Protein AF-A0A1Q9NCR1-F1 (afdb_monomer_lite)

pLDDT: mean 72.02, std 14.17, range [30.92, 94.44]

Structure (mmCIF, N/CA/C/O backbone):
data_AF-A0A1Q9NCR1-F1
#
_entry.id   AF-A0A1Q9NCR1-F1
#
loop_
_atom_site.group_PDB
_atom_site.id
_atom_site.type_symbol
_atom_site.label_atom_id
_atom_site.label_alt_id
_atom_site.label_comp_id
_atom_site.label_asym_id
_atom_site.label_entity_id
_atom_site.label_seq_id
_atom_site.pdbx_PDB_ins_code
_atom_site.Cartn_x
_atom_site.Cartn_y
_atom_site.Cartn_z
_atom_site.occupancy
_atom_site.B_iso_or_equiv
_atom_site.auth_seq_id
_atom_site.auth_comp_id
_atom_site.auth_asym_id
_atom_site.auth_atom_id
_atom_site.pdbx_PDB_model_num
ATOM 1 N N . MET A 1 1 ? -16.462 10.526 -1.716 1.00 43.97 1 MET A N 1
ATOM 2 C CA . MET A 1 1 ? -16.385 9.144 -2.262 1.00 43.97 1 MET A CA 1
ATOM 3 C C . MET A 1 1 ? -16.289 8.972 -3.786 1.00 43.97 1 MET A C 1
ATOM 5 O O . MET A 1 1 ? -15.711 7.973 -4.194 1.00 43.97 1 MET A O 1
ATOM 9 N N . LYS A 1 2 ? -16.794 9.870 -4.658 1.00 36.84 2 LYS A N 1
ATOM 10 C CA . LYS A 1 2 ? -16.733 9.655 -6.130 1.00 36.84 2 LYS A CA 1
ATOM 11 C C . LYS A 1 2 ? -15.308 9.456 -6.692 1.00 36.84 2 LYS A C 1
ATOM 13 O O . LYS A 1 2 ? -15.157 8.707 -7.651 1.00 36.84 2 LYS A O 1
ATOM 18 N N . SER A 1 3 ? -14.279 10.063 -6.087 1.00 48.16 3 SER A N 1
ATOM 19 C CA . SER A 1 3 ? -12.888 9.940 -6.560 1.00 48.16 3 SER A CA 1
ATOM 20 C C . SER A 1 3 ? -12.218 8.603 -6.214 1.00 48.16 3 SER A C 1
ATOM 22 O O . SER A 1 3 ? -11.337 8.151 -6.941 1.00 48.16 3 SER A O 1
ATOM 24 N N . LEU A 1 4 ? -12.632 7.939 -5.127 1.00 45.47 4 LEU A N 1
ATOM 25 C CA . LEU A 1 4 ? -12.054 6.653 -4.734 1.00 45.47 4 LEU A CA 1
ATOM 26 C C . LEU A 1 4 ? -12.545 5.540 -5.653 1.00 45.47 4 LEU A C 1
ATOM 28 O O . LEU A 1 4 ? -11.742 4.813 -6.227 1.00 45.47 4 LEU A O 1
ATOM 32 N N . PHE A 1 5 ? -13.858 5.508 -5.903 1.00 47.28 5 PHE A N 1
ATOM 33 C CA . PHE A 1 5 ? -14.440 4.632 -6.914 1.00 47.28 5 PHE A CA 1
ATOM 34 C C . PHE A 1 5 ? -13.874 4.921 -8.301 1.00 47.28 5 PHE A C 1
ATOM 36 O O . PHE A 1 5 ? -13.637 3.977 -9.046 1.00 47.28 5 PHE A O 1
ATOM 43 N N . SER A 1 6 ? -13.592 6.182 -8.657 1.00 54.91 6 SER A N 1
ATOM 44 C CA . SER A 1 6 ? -12.959 6.471 -9.947 1.00 54.91 6 SER A CA 1
ATOM 45 C C . SER A 1 6 ? -11.518 5.957 -10.009 1.00 54.91 6 SER A C 1
ATOM 47 O O . SER A 1 6 ? -11.157 5.327 -10.998 1.00 54.91 6 SER A O 1
ATOM 49 N N . ASN A 1 7 ? -10.708 6.133 -8.964 1.00 60.59 7 ASN A N 1
ATOM 50 C CA . ASN A 1 7 ? -9.315 5.671 -8.955 1.00 60.59 7 ASN A CA 1
ATOM 51 C C . ASN A 1 7 ? -9.216 4.141 -8.880 1.00 60.59 7 ASN A C 1
ATOM 53 O O . ASN A 1 7 ? -8.483 3.534 -9.663 1.00 60.59 7 ASN A O 1
ATOM 57 N N . ASN A 1 8 ? -10.026 3.505 -8.030 1.00 61.19 8 ASN A N 1
ATOM 58 C CA . ASN A 1 8 ? -10.172 2.054 -8.016 1.00 61.19 8 ASN A CA 1
ATOM 59 C C . ASN A 1 8 ? -10.723 1.547 -9.345 1.00 61.19 8 ASN A C 1
ATOM 61 O O . ASN A 1 8 ? -10.219 0.553 -9.854 1.00 61.19 8 ASN A O 1
ATOM 65 N N . SER A 1 9 ? -11.655 2.255 -9.992 1.00 63.34 9 SER A N 1
ATOM 66 C CA . SER A 1 9 ? -12.097 1.879 -11.339 1.00 63.34 9 SER A CA 1
ATOM 67 C C . SER A 1 9 ? -10.959 1.956 -12.355 1.00 63.34 9 SER A C 1
ATOM 69 O O . SER A 1 9 ? -10.887 1.096 -13.220 1.00 63.34 9 SER A O 1
ATOM 71 N N . VAL A 1 10 ? -10.031 2.914 -12.246 1.00 69.56 10 VAL A N 1
ATOM 72 C CA . VAL A 1 10 ? -8.861 2.996 -13.135 1.00 69.56 10 VAL A CA 1
ATOM 73 C C . VAL A 1 10 ? -7.921 1.815 -12.895 1.00 69.56 10 VAL A C 1
ATOM 75 O O . VAL A 1 10 ? -7.556 1.137 -13.852 1.00 69.56 10 VAL A O 1
ATOM 78 N N . ILE A 1 11 ? -7.588 1.500 -11.641 1.00 72.12 11 ILE A N 1
ATOM 79 C CA . ILE A 1 11 ? -6.728 0.352 -11.299 1.00 72.12 11 ILE A CA 1
ATOM 80 C C . ILE A 1 11 ? -7.380 -0.964 -11.739 1.00 72.12 11 ILE A C 1
ATOM 82 O O . ILE A 1 11 ? -6.744 -1.801 -12.382 1.00 72.12 11 ILE A O 1
ATOM 86 N N . LEU A 1 12 ? -8.672 -1.134 -11.462 1.00 70.44 12 LEU A N 1
ATOM 87 C CA . LEU A 1 12 ? -9.444 -2.298 -11.884 1.00 70.44 12 LEU A CA 1
ATOM 88 C C . LEU A 1 12 ? -9.562 -2.373 -13.410 1.00 70.44 12 LEU A C 1
ATOM 90 O O . LEU A 1 12 ? -9.503 -3.468 -13.961 1.00 70.44 12 LEU A O 1
ATOM 94 N N . ARG A 1 13 ? -9.655 -1.246 -14.127 1.00 73.69 13 ARG A N 1
ATOM 95 C CA . ARG A 1 13 ? -9.610 -1.204 -15.602 1.00 73.69 13 ARG A CA 1
ATOM 96 C C . ARG A 1 13 ? -8.249 -1.631 -16.146 1.00 73.69 13 ARG A C 1
ATOM 98 O O . ARG A 1 13 ? -8.210 -2.411 -17.091 1.00 73.69 13 ARG A O 1
ATOM 105 N N . ILE A 1 14 ? -7.153 -1.202 -15.519 1.00 77.19 14 ILE A N 1
ATOM 106 C CA . ILE A 1 14 ? -5.790 -1.625 -15.883 1.00 77.19 14 ILE A CA 1
ATOM 107 C C . ILE A 1 14 ? -5.642 -3.150 -15.736 1.00 77.19 14 ILE A C 1
ATOM 109 O O . ILE A 1 14 ? -5.095 -3.816 -16.613 1.00 77.19 14 ILE A O 1
ATOM 113 N N . ILE A 1 15 ? -6.176 -3.727 -14.655 1.00 69.19 15 ILE A N 1
ATOM 114 C CA . ILE A 1 15 ? -6.036 -5.162 -14.337 1.00 69.19 15 ILE A CA 1
ATOM 115 C C . ILE A 1 15 ? -7.023 -6.035 -15.112 1.00 69.19 15 ILE A C 1
ATOM 117 O O . ILE A 1 15 ? -6.696 -7.162 -15.483 1.00 69.19 15 ILE A O 1
ATOM 121 N N . SER A 1 16 ? -8.232 -5.530 -15.365 1.00 65.06 16 SER A N 1
ATOM 122 C CA . SER A 1 16 ? -9.297 -6.265 -16.061 1.00 65.06 16 SER A CA 1
ATOM 123 C C . SER A 1 16 ? -9.049 -6.438 -17.557 1.00 65.06 16 SER A C 1
ATOM 125 O O . SER A 1 16 ? -9.743 -7.237 -18.191 1.00 65.06 16 SER A O 1
ATOM 127 N N . ALA A 1 17 ? -8.036 -5.775 -18.125 1.00 64.62 17 ALA A N 1
ATOM 128 C CA . ALA A 1 17 ? -7.533 -6.120 -19.446 1.00 64.62 17 ALA A CA 1
ATOM 129 C C . ALA A 1 17 ? -7.238 -7.633 -19.492 1.00 64.62 17 ALA A C 1
ATOM 131 O O . ALA A 1 17 ? -6.454 -8.138 -18.686 1.00 64.62 17 ALA A O 1
ATOM 132 N N . LYS A 1 18 ? -7.873 -8.364 -20.431 1.00 59.38 18 LYS A N 1
ATOM 133 C CA . LYS A 1 18 ? -7.863 -9.848 -20.538 1.00 59.38 18 LYS A CA 1
ATOM 134 C C . LYS A 1 18 ? -6.486 -10.485 -20.305 1.00 59.38 18 LYS A C 1
ATOM 136 O O . LYS A 1 18 ? -6.399 -11.590 -19.785 1.00 59.38 18 LYS A O 1
ATOM 141 N N . LYS A 1 19 ? -5.424 -9.773 -20.679 1.00 71.00 19 LYS A N 1
ATOM 142 C CA . LYS A 1 19 ? -4.023 -10.181 -20.569 1.00 71.00 19 LYS A CA 1
ATOM 143 C C . LYS A 1 19 ? -3.496 -10.317 -19.128 1.00 71.00 19 LYS A C 1
ATOM 145 O O . LYS A 1 19 ? -2.558 -11.078 -18.922 1.00 71.00 19 LYS A O 1
ATOM 150 N N . TYR A 1 20 ? -4.051 -9.603 -18.144 1.00 72.44 20 TYR A N 1
ATOM 151 C CA . TYR A 1 20 ? -3.405 -9.427 -16.830 1.00 72.44 20 TYR A CA 1
ATOM 152 C C . TYR A 1 20 ? -4.202 -9.949 -15.629 1.00 72.44 20 TYR A C 1
ATOM 154 O O . TYR A 1 20 ? -3.631 -10.104 -14.549 1.00 72.44 20 TYR A O 1
ATOM 162 N N . LYS A 1 21 ? -5.480 -10.296 -15.825 1.00 65.25 21 LYS A N 1
ATOM 163 C CA . LYS A 1 21 ? -6.445 -10.623 -14.759 1.00 65.25 21 LYS A CA 1
ATOM 164 C C . LYS A 1 21 ? -5.969 -11.677 -13.742 1.00 65.25 21 LYS A C 1
ATOM 166 O O . LYS A 1 21 ? -6.332 -11.583 -12.577 1.00 65.25 21 LYS A O 1
ATOM 171 N N . ASN A 1 22 ? -5.143 -12.640 -14.160 1.00 71.25 22 ASN A N 1
ATOM 172 C CA . ASN A 1 22 ? -4.689 -13.753 -13.311 1.00 71.25 22 ASN A CA 1
ATOM 173 C C . ASN A 1 22 ? -3.204 -13.671 -12.906 1.00 71.25 22 ASN A C 1
ATOM 175 O O . ASN A 1 22 ? -2.682 -14.607 -12.304 1.00 71.25 22 ASN A O 1
ATOM 179 N N . VAL A 1 23 ? -2.490 -12.595 -13.258 1.00 79.94 23 VAL A N 1
ATOM 180 C CA . VAL A 1 23 ? -1.027 -12.527 -13.067 1.00 79.94 23 VAL A CA 1
ATOM 181 C C . VAL A 1 23 ? -0.649 -11.829 -11.758 1.00 79.94 23 VAL A C 1
ATOM 183 O O . VAL A 1 23 ? 0.282 -12.257 -11.065 1.00 79.94 23 VAL A O 1
ATOM 186 N N . PHE A 1 24 ? -1.366 -10.760 -11.411 1.00 80.50 24 PHE A N 1
ATOM 187 C CA . PHE A 1 24 ? -1.119 -9.932 -10.231 1.00 80.50 24 PHE A CA 1
ATOM 188 C C . PHE A 1 24 ? -2.411 -9.264 -9.737 1.00 80.50 24 PHE A C 1
ATOM 190 O O . PHE A 1 24 ? -3.362 -9.087 -10.494 1.00 80.50 24 PHE A O 1
ATOM 197 N N . SER A 1 25 ? -2.436 -8.894 -8.454 1.00 82.69 25 SER A N 1
ATOM 198 C CA . SER A 1 25 ? -3.583 -8.239 -7.801 1.00 82.69 25 SER A CA 1
ATOM 199 C C . SER A 1 25 ? -3.509 -6.701 -7.882 1.00 82.69 25 SER A C 1
ATOM 201 O O . SER A 1 25 ? -2.432 -6.154 -8.145 1.00 82.69 25 SER A O 1
ATOM 203 N N . PRO A 1 26 ? -4.607 -5.975 -7.589 1.00 81.75 26 PRO A N 1
ATOM 204 C CA . PRO A 1 26 ? -4.595 -4.512 -7.477 1.00 81.75 26 PRO A CA 1
ATOM 205 C C . PRO A 1 26 ? -3.550 -3.944 -6.523 1.00 81.75 26 PRO A C 1
ATOM 207 O O . PRO A 1 26 ? -2.925 -2.927 -6.829 1.00 81.75 26 PRO A O 1
ATOM 210 N N . ALA A 1 27 ? -3.276 -4.645 -5.424 1.00 78.62 27 ALA A N 1
ATOM 211 C CA . ALA A 1 27 ? -2.252 -4.246 -4.469 1.00 78.62 27 ALA A CA 1
ATOM 212 C C . ALA A 1 27 ? -0.843 -4.226 -5.093 1.00 78.62 27 ALA A C 1
ATOM 214 O O . ALA A 1 27 ? -0.057 -3.324 -4.810 1.00 78.62 27 ALA A O 1
ATOM 215 N N . HIS A 1 28 ? -0.540 -5.152 -6.013 1.00 85.50 28 HIS A N 1
ATOM 216 C CA . HIS A 1 28 ? 0.741 -5.159 -6.726 1.00 85.50 28 HIS A CA 1
ATOM 217 C C . HIS A 1 28 ? 0.892 -3.938 -7.642 1.00 85.50 28 HIS A C 1
ATOM 219 O O . HIS A 1 28 ? 1.976 -3.361 -7.714 1.00 85.50 28 HIS A O 1
ATOM 225 N N . ILE A 1 29 ? -0.181 -3.524 -8.325 1.00 87.75 29 ILE A N 1
ATOM 226 C CA . ILE A 1 29 ? -0.178 -2.318 -9.166 1.00 87.75 29 ILE A CA 1
ATOM 227 C C . ILE A 1 29 ? 0.035 -1.070 -8.310 1.00 87.75 29 ILE A C 1
ATOM 229 O O . ILE A 1 29 ? 0.919 -0.270 -8.614 1.00 87.75 29 ILE A O 1
ATOM 233 N N . LEU A 1 30 ? -0.709 -0.940 -7.211 1.00 83.44 30 LEU A N 1
ATOM 234 C CA . LEU A 1 30 ? -0.584 0.184 -6.284 1.00 83.44 30 LEU A CA 1
ATOM 235 C C . LEU A 1 30 ? 0.815 0.293 -5.684 1.00 83.44 30 LEU A C 1
ATOM 237 O O . LEU A 1 30 ? 1.411 1.368 -5.714 1.00 83.44 30 LEU A O 1
ATOM 241 N N . LEU A 1 31 ? 1.383 -0.813 -5.202 1.00 82.75 31 LEU A N 1
ATOM 242 C CA . LEU A 1 31 ? 2.746 -0.795 -4.679 1.00 82.75 31 LEU A CA 1
ATOM 243 C C . LEU A 1 31 ? 3.797 -0.515 -5.749 1.00 82.75 31 LEU A C 1
ATOM 245 O O . LEU A 1 31 ? 4.810 0.112 -5.449 1.00 82.75 31 LEU A O 1
ATOM 249 N N . SER A 1 32 ? 3.567 -0.945 -6.988 1.00 90.12 32 SER A N 1
ATOM 250 C CA . SER A 1 32 ? 4.471 -0.627 -8.096 1.00 90.12 32 SER A CA 1
ATOM 251 C C . SER A 1 32 ? 4.441 0.865 -8.413 1.00 90.12 32 SER A C 1
ATOM 253 O O . SER A 1 32 ? 5.493 1.490 -8.522 1.00 90.12 32 SER A O 1
ATOM 255 N N . LEU A 1 33 ? 3.250 1.464 -8.484 1.00 88.44 33 LEU A N 1
ATOM 256 C CA . LEU A 1 33 ? 3.082 2.910 -8.639 1.00 88.44 33 LEU A CA 1
ATOM 257 C C . LEU A 1 33 ? 3.745 3.675 -7.485 1.00 88.44 33 LEU A C 1
ATOM 259 O O . LEU A 1 33 ? 4.479 4.632 -7.727 1.00 88.44 33 LEU A O 1
ATOM 263 N N . TYR A 1 34 ? 3.577 3.204 -6.248 1.00 85.12 34 TYR A N 1
ATOM 264 C CA . TYR A 1 34 ? 4.229 3.773 -5.068 1.00 85.12 34 TYR A CA 1
ATOM 265 C C . TYR A 1 34 ? 5.760 3.678 -5.142 1.00 85.12 34 TYR A C 1
ATOM 267 O O . TYR A 1 34 ? 6.471 4.637 -4.830 1.00 85.12 34 TYR A O 1
ATOM 275 N N . PHE A 1 35 ? 6.286 2.534 -5.584 1.00 87.88 35 PHE A N 1
ATOM 276 C CA . PHE A 1 35 ? 7.717 2.325 -5.782 1.00 87.88 35 PHE A CA 1
ATOM 277 C C . PHE A 1 35 ? 8.292 3.353 -6.762 1.00 87.88 35 PHE A C 1
ATOM 279 O O . PHE A 1 35 ? 9.233 4.063 -6.407 1.00 87.88 35 PHE A O 1
ATOM 286 N N . PHE A 1 36 ? 7.692 3.500 -7.946 1.00 89.88 36 PHE A N 1
ATOM 287 C CA . PHE A 1 36 ? 8.163 4.463 -8.946 1.00 89.88 36 PHE A CA 1
ATOM 288 C C . PHE A 1 36 ? 7.940 5.920 -8.529 1.00 89.88 36 PHE A C 1
ATOM 290 O O . PHE A 1 36 ? 8.736 6.780 -8.896 1.00 89.88 36 PHE A O 1
ATOM 297 N N . HIS A 1 37 ? 6.905 6.203 -7.735 1.00 86.50 37 HIS A N 1
ATOM 298 C CA . HIS A 1 37 ? 6.675 7.533 -7.172 1.00 86.50 37 HIS A CA 1
ATOM 299 C C . HIS A 1 37 ? 7.771 7.930 -6.175 1.00 86.50 37 HIS A C 1
ATOM 301 O O . HIS A 1 37 ? 8.234 9.065 -6.188 1.00 86.50 37 HIS A O 1
ATOM 307 N N . THR A 1 38 ? 8.231 6.986 -5.351 1.00 81.50 38 THR A N 1
ATOM 308 C CA . THR A 1 38 ? 9.206 7.254 -4.279 1.00 81.50 38 THR A CA 1
ATOM 309 C C . THR A 1 38 ? 10.666 7.122 -4.704 1.00 81.50 38 THR A C 1
ATOM 311 O O . THR A 1 38 ? 11.517 7.808 -4.152 1.00 81.50 38 THR A O 1
ATOM 314 N N . HIS A 1 39 ? 10.978 6.248 -5.664 1.00 81.88 39 HIS A N 1
ATOM 315 C CA . HIS A 1 39 ? 12.356 5.994 -6.107 1.00 81.88 39 HIS A CA 1
ATOM 316 C C . HIS A 1 39 ? 12.701 6.723 -7.415 1.00 81.88 39 HIS A C 1
ATOM 318 O O . HIS A 1 39 ? 13.848 6.663 -7.848 1.00 81.88 39 HIS A O 1
ATOM 324 N N . LEU A 1 40 ? 11.726 7.412 -8.033 1.00 80.81 40 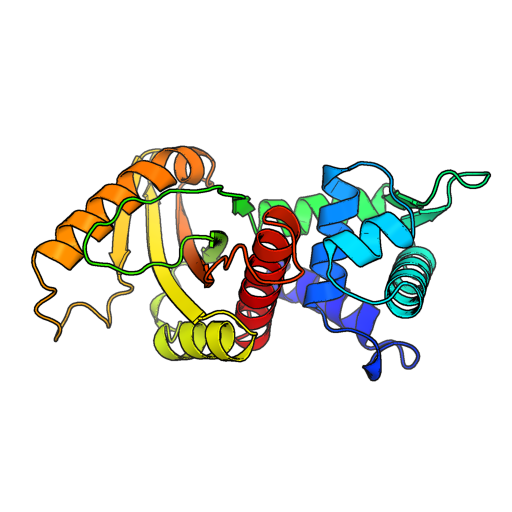LEU A N 1
ATOM 325 C CA . LEU A 1 40 ? 11.786 8.149 -9.310 1.00 80.81 40 LEU A CA 1
ATOM 326 C C . LEU A 1 40 ? 12.082 7.291 -10.553 1.00 80.81 40 LEU A C 1
ATOM 328 O O . LEU A 1 40 ? 11.541 7.562 -11.627 1.00 80.81 40 LEU A O 1
ATO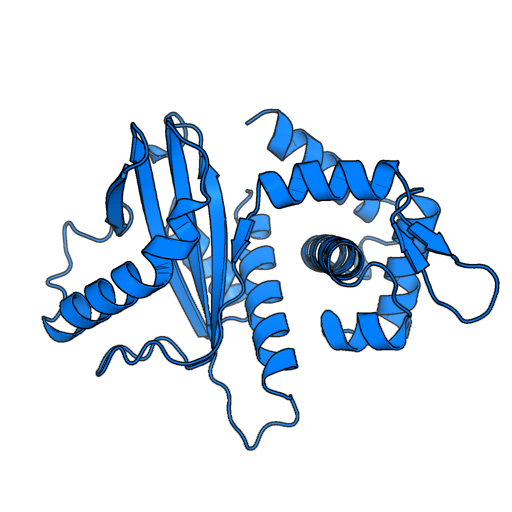M 332 N N . GLN A 1 41 ? 12.892 6.243 -10.410 1.00 86.69 41 GLN A N 1
ATOM 333 C CA . GLN A 1 41 ? 13.292 5.302 -11.446 1.00 86.69 41 GLN A CA 1
ATOM 334 C C . GLN A 1 41 ? 13.458 3.894 -10.865 1.00 86.69 41 GLN A C 1
ATOM 336 O O . GLN A 1 41 ? 13.870 3.719 -9.718 1.00 86.69 41 GLN A O 1
ATOM 341 N N . GLY A 1 42 ? 13.175 2.867 -11.668 1.00 87.38 42 GLY A N 1
ATOM 342 C CA . GLY A 1 42 ? 13.519 1.502 -11.282 1.00 87.38 42 GLY A CA 1
ATOM 343 C C . GLY A 1 42 ? 13.416 0.459 -12.386 1.00 87.38 42 GLY A C 1
ATOM 344 O O . GLY A 1 42 ? 12.749 0.632 -13.405 1.00 87.38 42 GLY A O 1
ATOM 345 N N . GLY A 1 4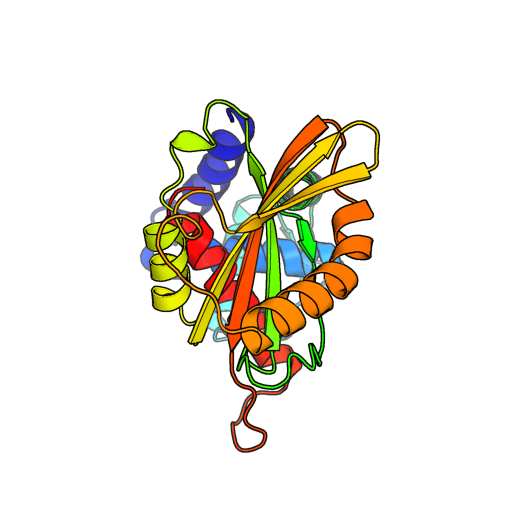3 ? 14.126 -0.647 -12.182 1.00 89.81 43 GLY A N 1
ATOM 346 C CA . GLY A 1 43 ? 14.144 -1.799 -13.075 1.00 89.81 43 GLY A CA 1
ATOM 347 C C . GLY A 1 43 ? 13.308 -2.968 -12.556 1.00 89.81 43 GLY A C 1
ATOM 348 O O . GLY A 1 43 ? 12.753 -2.940 -11.457 1.00 89.81 43 GLY A O 1
ATOM 349 N N . ARG A 1 44 ? 13.268 -4.042 -13.352 1.00 91.44 44 ARG A N 1
ATOM 350 C CA . ARG A 1 44 ? 12.547 -5.285 -13.022 1.00 91.44 44 ARG A CA 1
ATOM 351 C C . ARG A 1 44 ? 13.027 -5.890 -11.706 1.00 91.44 44 ARG A C 1
ATOM 353 O O . ARG A 1 44 ? 12.198 -6.211 -10.868 1.00 91.44 44 ARG A O 1
ATOM 360 N N . TYR A 1 45 ? 14.344 -5.985 -11.521 1.00 90.25 45 TYR A N 1
ATOM 361 C CA . TYR A 1 45 ? 14.958 -6.541 -10.315 1.00 90.25 45 TYR A CA 1
ATOM 362 C C . TYR A 1 45 ? 14.633 -5.721 -9.058 1.00 90.25 45 TYR A C 1
ATOM 364 O O . TYR A 1 45 ? 14.199 -6.259 -8.045 1.00 90.25 45 TYR A O 1
ATOM 372 N N . SER A 1 46 ? 14.781 -4.394 -9.116 1.00 89.38 46 SER A N 1
ATOM 373 C CA . SER A 1 46 ? 14.467 -3.540 -7.964 1.00 89.38 46 SER A CA 1
ATOM 374 C C . SER A 1 46 ? 12.981 -3.587 -7.611 1.00 89.38 46 SER A C 1
ATOM 376 O O . SER A 1 46 ? 12.635 -3.643 -6.433 1.00 89.38 46 SER A O 1
ATOM 378 N N . LEU A 1 47 ? 12.104 -3.614 -8.623 1.00 90.75 47 LEU A N 1
ATOM 379 C CA . LEU A 1 47 ? 10.668 -3.739 -8.403 1.00 90.75 47 LEU A CA 1
ATOM 380 C C . LEU A 1 47 ? 10.317 -5.108 -7.812 1.00 90.75 47 LEU A C 1
ATOM 382 O O . LEU A 1 47 ? 9.569 -5.163 -6.842 1.00 90.75 47 LEU A O 1
ATOM 386 N N . SER A 1 48 ? 10.871 -6.195 -8.357 1.00 90.06 48 SER A N 1
ATOM 387 C CA . SER A 1 48 ? 10.593 -7.567 -7.913 1.00 90.06 48 SER A CA 1
ATOM 388 C C . SER A 1 48 ? 10.945 -7.759 -6.437 1.00 90.06 48 SER A C 1
ATOM 390 O O . SER A 1 48 ? 10.145 -8.301 -5.677 1.00 90.06 48 SER A O 1
ATOM 392 N N . LYS A 1 49 ? 12.085 -7.205 -6.008 1.00 85.69 49 LYS A N 1
ATOM 393 C CA . LYS A 1 49 ? 12.499 -7.153 -4.602 1.00 85.69 49 LYS A CA 1
ATOM 394 C C . LYS A 1 49 ? 11.610 -6.254 -3.753 1.00 85.69 49 LYS A C 1
ATOM 396 O O . LYS A 1 49 ? 11.348 -6.576 -2.601 1.00 85.69 49 LYS A O 1
ATOM 401 N N . PHE A 1 50 ? 11.129 -5.141 -4.301 1.00 83.00 50 PHE A N 1
ATOM 402 C CA . PHE A 1 50 ? 10.283 -4.223 -3.549 1.00 83.00 50 PHE A CA 1
ATOM 403 C C . PHE A 1 50 ? 8.895 -4.809 -3.265 1.00 83.00 50 PHE A C 1
ATOM 405 O O . PHE A 1 50 ? 8.467 -4.775 -2.118 1.00 83.00 50 PHE A O 1
ATOM 412 N N . ILE A 1 51 ? 8.210 -5.362 -4.271 1.00 84.12 51 ILE A N 1
ATOM 413 C CA . ILE A 1 51 ? 6.838 -5.895 -4.133 1.00 84.12 51 ILE A CA 1
ATOM 414 C C . ILE A 1 51 ? 6.784 -7.411 -3.889 1.00 84.12 51 ILE A C 1
ATOM 416 O O . ILE A 1 51 ? 5.700 -7.984 -3.896 1.00 84.12 51 ILE A O 1
ATOM 420 N N . LEU A 1 52 ? 7.940 -8.056 -3.697 1.00 83.38 52 LEU A N 1
ATOM 421 C CA . LEU A 1 52 ? 8.084 -9.484 -3.386 1.00 83.38 52 LEU A CA 1
ATOM 422 C C . LEU A 1 52 ? 7.456 -10.425 -4.422 1.00 83.38 52 LEU A C 1
ATOM 424 O O . LEU A 1 52 ? 6.778 -11.397 -4.093 1.00 83.38 52 LEU A O 1
ATOM 428 N N . VAL A 1 53 ? 7.723 -10.162 -5.698 1.00 86.44 53 VAL A N 1
ATOM 429 C CA . VAL A 1 53 ? 7.336 -11.049 -6.804 1.00 86.44 53 VAL A CA 1
ATOM 430 C C . VAL A 1 53 ? 8.567 -11.529 -7.559 1.00 86.44 53 VAL A C 1
ATOM 432 O O . VAL A 1 53 ? 9.655 -10.985 -7.408 1.00 86.44 53 VAL A O 1
ATOM 435 N N . ASN A 1 54 ? 8.413 -12.540 -8.414 1.00 89.50 54 ASN A N 1
ATOM 436 C CA . ASN A 1 54 ? 9.490 -12.926 -9.324 1.00 89.50 54 ASN A CA 1
ATOM 437 C C . ASN A 1 54 ? 9.688 -11.881 -10.443 1.00 89.50 54 ASN A C 1
ATOM 439 O O . ASN A 1 54 ? 8.795 -11.087 -10.754 1.00 89.50 54 ASN A O 1
ATOM 443 N N . GLU A 1 55 ? 10.862 -11.880 -11.076 1.00 89.19 55 GLU A N 1
ATOM 444 C CA . GLU A 1 55 ? 11.184 -10.898 -12.121 1.00 89.19 55 GLU A CA 1
ATOM 445 C C . GLU A 1 55 ? 10.247 -10.965 -13.332 1.00 89.19 55 GLU A C 1
ATOM 447 O O . GLU A 1 55 ? 9.955 -9.934 -13.938 1.00 89.19 55 GLU A O 1
ATOM 452 N N . SER A 1 56 ? 9.719 -12.147 -13.661 1.00 90.38 56 SER A N 1
ATOM 453 C CA . SER A 1 56 ? 8.740 -12.324 -14.739 1.00 90.38 56 SER A CA 1
ATOM 454 C C . SER A 1 56 ? 7.433 -11.577 -14.452 1.00 90.38 56 SER A C 1
ATOM 456 O O . SER A 1 56 ? 6.900 -10.887 -15.325 1.00 90.38 56 SER A O 1
ATOM 458 N N . LYS A 1 57 ? 6.932 -11.643 -13.213 1.00 90.12 57 LYS A N 1
ATOM 459 C CA . LYS A 1 57 ? 5.771 -10.863 -12.764 1.00 90.12 57 LYS A CA 1
ATOM 460 C C . LYS A 1 57 ? 6.090 -9.373 -12.733 1.00 90.12 57 LYS A C 1
ATOM 462 O O . LYS A 1 57 ? 5.296 -8.595 -13.252 1.00 90.12 57 LYS A O 1
ATOM 467 N N . ALA A 1 58 ? 7.256 -8.977 -12.219 1.00 91.88 58 ALA A N 1
ATOM 468 C CA . ALA A 1 58 ? 7.676 -7.573 -12.219 1.00 91.88 58 ALA A CA 1
ATOM 469 C C . ALA A 1 58 ? 7.759 -6.997 -13.644 1.00 91.88 58 ALA A C 1
ATOM 471 O O . ALA A 1 58 ? 7.271 -5.898 -13.892 1.00 91.88 58 ALA A O 1
ATOM 472 N N . ARG A 1 59 ? 8.297 -7.763 -14.604 1.00 91.56 59 ARG A N 1
ATOM 473 C CA . ARG A 1 59 ? 8.284 -7.413 -16.031 1.00 91.56 59 ARG A CA 1
ATOM 474 C C . ARG A 1 59 ? 6.860 -7.226 -16.538 1.00 91.56 59 ARG A C 1
ATOM 476 O O . ARG A 1 59 ? 6.575 -6.215 -17.161 1.00 91.56 59 ARG A O 1
ATOM 483 N N . THR A 1 60 ? 5.971 -8.169 -16.238 1.00 92.25 60 THR A N 1
ATOM 484 C CA . THR A 1 60 ? 4.579 -8.113 -16.700 1.00 92.25 60 THR A CA 1
ATOM 485 C C . THR A 1 60 ? 3.841 -6.896 -16.135 1.00 92.25 60 THR A C 1
ATOM 487 O O . THR A 1 60 ? 3.054 -6.275 -16.846 1.00 92.25 60 THR A O 1
ATOM 490 N N . ILE A 1 61 ? 4.116 -6.526 -14.880 1.00 92.19 61 ILE A N 1
ATOM 491 C CA . ILE A 1 61 ? 3.577 -5.314 -14.251 1.00 92.19 61 ILE A CA 1
ATOM 492 C C . ILE A 1 61 ? 4.116 -4.058 -14.940 1.00 92.19 61 ILE A C 1
ATOM 494 O O . ILE A 1 61 ? 3.327 -3.185 -15.287 1.00 92.19 61 ILE A O 1
ATOM 498 N N . ILE A 1 62 ? 5.429 -3.976 -15.183 1.00 92.38 62 ILE A N 1
ATOM 499 C CA . ILE A 1 62 ? 6.030 -2.844 -15.906 1.00 92.38 62 ILE A CA 1
ATOM 500 C C . ILE A 1 62 ? 5.405 -2.720 -17.296 1.00 92.38 62 ILE A C 1
ATOM 502 O O . ILE A 1 62 ? 4.9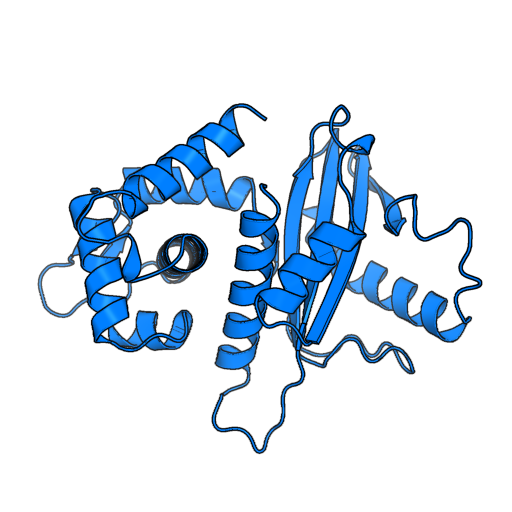21 -1.648 -17.639 1.00 92.38 62 ILE A O 1
ATOM 506 N N . ASP A 1 63 ? 5.319 -3.817 -18.049 1.00 90.56 63 ASP A N 1
ATOM 507 C CA . ASP A 1 63 ? 4.714 -3.827 -19.382 1.00 90.56 63 ASP A CA 1
ATOM 508 C C . ASP A 1 63 ? 3.241 -3.378 -19.325 1.00 90.56 63 ASP A C 1
ATOM 510 O O . ASP A 1 63 ? 2.790 -2.614 -20.174 1.00 90.56 63 ASP A O 1
ATOM 514 N N . CYS A 1 64 ? 2.479 -3.815 -18.316 1.00 91.00 64 CYS A N 1
ATOM 515 C CA . CYS A 1 64 ? 1.094 -3.387 -18.100 1.00 91.00 64 CYS A CA 1
ATOM 516 C C . CYS A 1 64 ? 0.984 -1.871 -17.858 1.00 91.00 64 CYS A C 1
ATOM 518 O O . CYS A 1 64 ? 0.175 -1.188 -18.494 1.00 91.00 64 CYS A O 1
ATOM 520 N N . LEU A 1 65 ? 1.826 -1.330 -16.976 1.00 91.75 65 LEU A N 1
ATOM 521 C CA . LEU A 1 65 ? 1.848 0.094 -16.642 1.00 91.75 65 LEU A CA 1
ATOM 522 C C . LEU A 1 65 ? 2.343 0.958 -17.812 1.00 91.75 65 LEU A C 1
ATOM 524 O O . LEU A 1 65 ? 1.806 2.042 -18.040 1.00 91.75 65 LEU A O 1
ATOM 528 N N . THR A 1 66 ? 3.315 0.477 -18.588 1.00 91.62 66 THR A N 1
ATOM 529 C CA . THR A 1 66 ? 3.785 1.140 -19.812 1.00 91.62 66 THR A CA 1
ATOM 530 C C . THR A 1 66 ? 2.704 1.154 -20.888 1.00 91.62 66 THR A C 1
ATOM 532 O O . THR A 1 66 ? 2.424 2.209 -21.449 1.00 91.62 66 THR A O 1
ATOM 535 N N . ASN A 1 67 ? 2.016 0.031 -21.116 1.00 89.94 67 ASN A N 1
ATOM 536 C CA . ASN A 1 67 ? 0.895 -0.034 -22.065 1.00 89.94 67 ASN A CA 1
ATOM 537 C C . ASN A 1 67 ? -0.284 0.860 -21.649 1.00 89.94 67 ASN A C 1
ATOM 539 O O . ASN A 1 67 ? -1.062 1.288 -22.495 1.00 89.94 67 ASN A O 1
ATOM 543 N N . SER A 1 68 ? -0.400 1.161 -20.355 1.00 88.69 68 SER A N 1
ATOM 544 C CA . SER A 1 68 ? -1.394 2.091 -19.807 1.00 88.69 68 SER A CA 1
ATOM 545 C C . SER A 1 68 ? -0.920 3.553 -19.807 1.00 88.69 68 SER A C 1
ATOM 547 O O . SER A 1 68 ? -1.585 4.409 -19.229 1.00 88.69 68 SER A O 1
ATOM 549 N N . ASN A 1 69 ? 0.233 3.853 -20.420 1.00 91.62 69 ASN A N 1
ATOM 550 C CA . ASN A 1 69 ? 0.864 5.175 -20.446 1.00 91.62 69 ASN A CA 1
ATOM 551 C C . ASN A 1 69 ? 1.124 5.772 -19.046 1.00 91.62 69 ASN A C 1
ATOM 553 O O . ASN A 1 69 ? 1.082 6.989 -18.857 1.00 91.62 69 ASN A O 1
ATOM 557 N N . LEU A 1 70 ? 1.373 4.923 -18.044 1.00 92.38 70 LEU A N 1
ATOM 558 C CA . LEU A 1 70 ? 1.715 5.340 -16.675 1.00 92.38 70 LEU A CA 1
ATOM 559 C C . LEU A 1 70 ? 3.223 5.307 -16.425 1.00 92.38 70 LEU A C 1
ATOM 561 O O . LEU A 1 70 ? 3.728 6.052 -15.586 1.00 92.38 70 LEU A O 1
ATOM 565 N N . LEU A 1 71 ? 3.944 4.463 -17.165 1.00 93.94 71 LEU A N 1
ATOM 566 C CA . LEU A 1 71 ? 5.399 4.398 -17.153 1.00 93.94 71 LEU A CA 1
ATOM 567 C C . LEU A 1 71 ? 5.964 4.625 -18.548 1.00 93.94 71 LEU A C 1
ATOM 569 O O . LEU A 1 71 ? 5.394 4.177 -19.541 1.00 93.94 71 LEU A O 1
ATOM 573 N N . ILE A 1 72 ? 7.142 5.232 -18.601 1.00 93.06 72 ILE A N 1
ATOM 574 C CA . ILE A 1 72 ? 7.981 5.282 -19.792 1.00 93.06 72 ILE A CA 1
ATOM 575 C C . ILE A 1 72 ? 9.292 4.556 -19.508 1.00 93.06 72 ILE A C 1
ATOM 577 O O . ILE A 1 72 ? 9.896 4.708 -18.443 1.00 93.06 72 ILE A O 1
ATOM 581 N N . SER A 1 73 ? 9.733 3.733 -20.455 1.00 87.88 73 SER A N 1
ATOM 582 C CA . SER A 1 73 ? 11.062 3.134 -20.382 1.00 87.88 73 SER A CA 1
ATOM 583 C C . SER A 1 73 ? 12.106 4.196 -20.710 1.00 87.88 73 SER A C 1
ATOM 585 O O . SER A 1 73 ? 12.030 4.861 -21.744 1.00 87.88 73 SER A O 1
ATOM 587 N N . SER A 1 74 ? 13.088 4.368 -19.830 1.00 77.69 74 SER A N 1
ATOM 588 C CA . SER A 1 74 ? 14.236 5.223 -20.114 1.00 77.69 74 SER A CA 1
ATOM 589 C C . SER A 1 74 ? 15.037 4.626 -21.277 1.00 77.69 74 SER A C 1
ATOM 591 O O . SER A 1 74 ? 15.151 3.404 -21.389 1.00 77.69 74 SER A O 1
ATOM 593 N N . LYS A 1 75 ? 15.613 5.466 -22.147 1.00 68.44 75 LYS A N 1
ATOM 594 C CA . LYS A 1 75 ? 16.519 4.986 -23.204 1.00 68.44 75 LYS A CA 1
ATOM 595 C C . LYS A 1 75 ? 17.692 4.223 -22.554 1.00 68.44 75 LYS A C 1
ATOM 597 O O . LYS A 1 75 ? 18.354 4.757 -21.669 1.00 68.44 75 LYS A O 1
ATOM 602 N N . GLY A 1 76 ? 17.934 2.977 -22.975 1.00 62.03 76 GLY A N 1
ATOM 603 C CA . GLY A 1 76 ? 18.992 2.101 -22.441 1.00 62.03 76 GLY A CA 1
ATOM 604 C C . GLY A 1 76 ? 18.536 1.130 -21.335 1.00 62.03 76 GLY A C 1
ATOM 605 O O . GLY A 1 76 ? 17.361 0.799 -21.219 1.00 62.03 76 GLY A O 1
ATOM 606 N N . ARG A 1 77 ? 19.479 0.638 -20.512 1.00 64.88 77 ARG A N 1
ATOM 607 C CA . ARG A 1 77 ? 19.212 -0.272 -19.368 1.00 64.88 77 ARG A CA 1
ATOM 608 C C . ARG A 1 77 ? 18.789 0.458 -18.081 1.00 64.88 77 ARG A C 1
ATOM 610 O O . ARG A 1 77 ? 18.759 -0.152 -17.018 1.00 64.88 77 ARG A O 1
ATOM 617 N N . ALA A 1 78 ? 18.455 1.745 -18.164 1.00 67.38 78 ALA A N 1
ATOM 618 C CA . ALA A 1 78 ? 18.214 2.598 -16.999 1.00 67.38 78 ALA A CA 1
ATOM 619 C C . ALA A 1 78 ? 16.862 2.347 -16.288 1.00 67.38 78 ALA A C 1
ATOM 621 O O . ALA A 1 78 ? 16.587 2.939 -15.253 1.00 67.38 78 ALA A O 1
ATOM 622 N N . GLY A 1 79 ? 16.021 1.436 -16.787 1.00 86.81 79 GLY A N 1
ATOM 623 C CA . GLY A 1 79 ? 14.752 1.082 -16.144 1.00 86.81 79 GLY A CA 1
ATOM 624 C C . GLY A 1 79 ? 13.576 1.924 -16.639 1.00 86.81 79 GLY A C 1
ATOM 625 O O . GLY A 1 79 ? 13.533 2.334 -17.796 1.00 86.81 79 GLY A O 1
ATOM 626 N N . SER A 1 80 ? 12.563 2.104 -15.795 1.00 92.75 80 SER A N 1
ATOM 627 C CA . SER A 1 80 ? 11.320 2.821 -16.107 1.00 92.75 80 SER A CA 1
ATOM 628 C C . SER A 1 80 ? 11.041 3.919 -15.085 1.00 92.75 80 SER A C 1
ATOM 630 O O . SER A 1 80 ? 11.458 3.818 -13.930 1.00 92.75 80 SER A O 1
ATOM 632 N N . THR A 1 81 ? 10.337 4.960 -15.519 1.00 93.31 81 THR A N 1
ATOM 633 C CA . THR A 1 81 ? 9.950 6.123 -14.707 1.00 93.31 81 THR A CA 1
ATOM 634 C C . THR A 1 81 ? 8.480 6.468 -14.946 1.00 93.31 81 THR A C 1
ATOM 636 O O . THR A 1 81 ? 7.908 6.081 -15.966 1.00 93.31 81 THR A O 1
ATOM 639 N N . LEU A 1 82 ? 7.847 7.189 -14.013 1.00 93.19 82 LEU A N 1
ATOM 640 C CA . LEU A 1 82 ? 6.469 7.664 -14.195 1.00 93.19 82 LEU A CA 1
ATOM 641 C C . LEU A 1 82 ? 6.386 8.712 -15.310 1.00 93.19 82 LEU A C 1
ATOM 643 O O . LEU A 1 82 ? 7.166 9.668 -15.341 1.00 93.19 82 LEU A O 1
ATOM 647 N N . THR A 1 83 ? 5.384 8.568 -16.175 1.00 94.44 83 THR A N 1
ATOM 648 C CA . THR A 1 83 ? 4.934 9.632 -17.086 1.00 94.44 83 THR A CA 1
ATOM 649 C C . THR A 1 83 ? 4.231 10.743 -16.299 1.00 94.44 83 THR A C 1
ATOM 651 O O . THR A 1 83 ? 3.943 10.590 -15.113 1.00 94.44 83 THR A O 1
ATOM 654 N N . ASN A 1 84 ? 3.894 11.864 -16.945 1.00 91.94 84 ASN A N 1
ATOM 655 C CA . ASN A 1 84 ? 3.112 12.923 -16.294 1.00 91.94 84 ASN A CA 1
ATOM 656 C C . ASN A 1 84 ? 1.732 12.422 -15.829 1.00 91.94 84 ASN A C 1
ATOM 658 O O . ASN A 1 84 ? 1.332 12.707 -14.704 1.00 91.94 84 ASN A O 1
ATOM 662 N N . SER A 1 85 ? 1.047 11.612 -16.642 1.00 88.88 85 SER A N 1
ATOM 663 C CA . SER A 1 85 ? -0.208 10.944 -16.259 1.00 88.88 85 SER A CA 1
ATOM 664 C C . SER A 1 85 ? -0.004 9.963 -15.103 1.00 88.88 85 SER A C 1
ATOM 666 O O . SER A 1 85 ? -0.816 9.925 -14.182 1.00 88.88 85 SER A O 1
ATOM 668 N N . GLY A 1 86 ? 1.098 9.206 -15.108 1.00 89.12 86 GLY A N 1
ATOM 669 C CA . GLY A 1 86 ? 1.481 8.334 -14.000 1.00 89.12 86 GLY A CA 1
ATOM 670 C C . GLY A 1 86 ? 1.703 9.103 -12.698 1.00 89.12 86 GLY A C 1
ATOM 671 O O . GLY A 1 86 ? 1.189 8.699 -11.660 1.00 89.12 86 GLY A O 1
ATOM 672 N N . LYS A 1 87 ? 2.412 10.236 -12.751 1.00 89.81 87 LYS A N 1
ATOM 673 C CA . LYS A 1 87 ? 2.639 11.114 -11.592 1.00 89.81 87 LYS A CA 1
ATOM 674 C C . LYS A 1 87 ? 1.332 11.670 -11.044 1.00 89.81 87 LYS A C 1
ATOM 676 O O . LYS A 1 87 ? 1.087 11.506 -9.858 1.00 89.81 87 LYS A O 1
ATOM 681 N N . GLN A 1 88 ? 0.473 12.222 -11.900 1.00 87.25 88 GLN A N 1
ATOM 682 C CA . GLN A 1 88 ? -0.839 12.737 -11.494 1.00 87.25 88 GLN A CA 1
ATOM 683 C C . GLN A 1 88 ? -1.714 11.646 -10.868 1.00 87.25 88 GLN A C 1
ATOM 685 O O . GLN A 1 88 ? -2.364 11.873 -9.850 1.00 87.25 88 GLN A O 1
ATOM 690 N N . LEU A 1 89 ? -1.716 10.438 -11.441 1.00 85.38 89 LEU A N 1
ATOM 691 C CA . LEU A 1 89 ? -2.435 9.306 -10.864 1.00 85.38 89 LEU A CA 1
ATOM 692 C C . LEU A 1 89 ? -1.873 8.939 -9.484 1.00 85.38 89 LEU A C 1
ATOM 694 O O . LEU A 1 89 ? -2.644 8.760 -8.546 1.00 85.38 89 LEU A O 1
ATOM 698 N N . CYS A 1 90 ? -0.548 8.855 -9.347 1.00 83.62 90 CYS A N 1
ATOM 699 C CA . CYS A 1 90 ? 0.112 8.599 -8.068 1.00 83.62 90 CYS A CA 1
ATOM 700 C C . CYS A 1 90 ? -0.203 9.685 -7.037 1.00 83.62 90 CYS A C 1
ATOM 702 O O . CYS A 1 90 ? -0.542 9.348 -5.912 1.00 83.62 90 CYS A O 1
ATOM 704 N N . GLU A 1 91 ? -0.144 10.963 -7.403 1.00 81.44 91 GLU A N 1
ATOM 705 C CA . GLU A 1 91 ? -0.507 12.076 -6.521 1.00 81.44 91 GLU A CA 1
ATOM 706 C C . GLU A 1 91 ? -1.963 11.947 -6.066 1.00 81.44 91 GLU A C 1
ATOM 708 O O . GLU A 1 91 ? -2.239 11.991 -4.872 1.00 81.44 91 GLU A O 1
ATOM 713 N N . ASN A 1 92 ? -2.892 11.665 -6.980 1.00 76.75 92 ASN A N 1
ATOM 714 C CA . ASN A 1 92 ? -4.302 11.462 -6.640 1.00 76.75 92 ASN A CA 1
ATOM 715 C C . ASN A 1 92 ? -4.525 10.260 -5.709 1.00 76.75 92 ASN A C 1
ATOM 717 O O . ASN A 1 92 ? -5.350 10.329 -4.797 1.00 76.75 92 ASN A O 1
ATOM 721 N N . ILE A 1 93 ? -3.808 9.155 -5.934 1.00 74.75 93 ILE A N 1
ATOM 722 C CA . ILE A 1 93 ? -3.911 7.940 -5.121 1.00 74.75 93 ILE A CA 1
ATOM 723 C C . ILE A 1 93 ? -3.250 8.141 -3.757 1.00 74.75 93 ILE A C 1
ATOM 725 O O . ILE A 1 93 ? -3.863 7.816 -2.751 1.00 74.75 93 ILE A O 1
ATOM 729 N N . PHE A 1 94 ? -2.023 8.653 -3.689 1.00 71.19 94 PHE A N 1
ATOM 730 C CA . PHE A 1 94 ? -1.238 8.717 -2.449 1.00 71.19 94 PHE A CA 1
ATOM 731 C C . PHE A 1 94 ? -1.513 9.967 -1.607 1.00 71.19 94 PHE A C 1
ATOM 733 O O . PHE A 1 94 ? -1.246 9.951 -0.407 1.00 71.19 94 PHE A O 1
ATOM 740 N N . ASN A 1 95 ? -2.133 11.008 -2.174 1.00 64.75 95 ASN A N 1
ATOM 741 C CA . ASN A 1 95 ? -2.808 12.027 -1.366 1.00 64.75 95 ASN A CA 1
ATOM 742 C C . ASN A 1 95 ? -4.004 11.427 -0.616 1.00 64.75 95 ASN A C 1
ATOM 744 O O . ASN A 1 95 ? -4.309 11.860 0.494 1.00 64.75 95 ASN A O 1
ATOM 748 N N . TYR A 1 96 ? -4.656 10.416 -1.203 1.00 61.28 96 TYR A N 1
ATOM 749 C CA . TYR A 1 96 ? -5.761 9.701 -0.574 1.00 61.28 96 TYR A CA 1
ATOM 750 C C . TYR A 1 96 ? -5.263 8.638 0.413 1.00 61.28 96 TYR A C 1
ATOM 752 O O . TYR A 1 96 ? -5.545 8.713 1.601 1.00 61.28 96 TYR A O 1
ATOM 760 N N . TYR A 1 97 ? -4.484 7.667 -0.056 1.00 62.22 97 TYR A N 1
ATOM 761 C CA . TYR A 1 97 ? -3.840 6.658 0.776 1.00 62.22 97 TYR A CA 1
ATOM 762 C C . TYR A 1 97 ? -2.480 7.181 1.223 1.00 62.22 97 TYR A C 1
ATOM 764 O O . TYR A 1 97 ? -1.460 6.923 0.575 1.00 62.22 97 TYR A O 1
ATOM 772 N N . LYS A 1 98 ? -2.437 7.907 2.344 1.00 64.81 98 LYS A N 1
ATOM 773 C CA . LYS A 1 98 ? -1.142 8.253 2.934 1.00 64.81 98 LYS A CA 1
ATOM 774 C C . LYS A 1 98 ? -0.547 6.999 3.562 1.00 64.81 98 LYS A C 1
ATOM 776 O O . LYS A 1 98 ? -0.957 6.564 4.642 1.00 64.81 98 LYS A O 1
ATOM 781 N N . VAL A 1 99 ? 0.403 6.413 2.835 1.00 61.81 99 VAL A N 1
ATOM 782 C CA . VAL A 1 99 ? 1.263 5.323 3.299 1.00 61.81 99 VAL A CA 1
ATOM 783 C C . VAL A 1 99 ? 2.336 5.926 4.193 1.00 61.81 99 VAL A C 1
ATOM 785 O O . VAL A 1 99 ? 3.306 6.520 3.720 1.00 61.81 99 VAL A O 1
ATOM 788 N N . LEU A 1 100 ? 2.154 5.769 5.497 1.00 58.81 100 LEU A N 1
ATOM 789 C CA . LEU A 1 100 ? 3.110 6.203 6.500 1.00 58.81 100 LEU A CA 1
ATOM 790 C C . LEU A 1 100 ? 4.029 5.008 6.772 1.00 58.81 100 LEU A C 1
ATOM 792 O O . LEU A 1 100 ? 3.664 4.058 7.464 1.00 58.81 100 LEU A O 1
ATOM 796 N N . LYS A 1 101 ? 5.211 4.995 6.152 1.00 58.75 101 LYS A N 1
ATOM 797 C CA . LYS A 1 101 ? 6.218 3.973 6.468 1.00 58.75 101 LYS A CA 1
ATOM 798 C C . LYS A 1 101 ? 6.713 4.183 7.896 1.00 58.75 101 LYS A C 1
ATOM 800 O O . LYS A 1 101 ? 7.064 5.304 8.250 1.00 58.75 101 LYS A O 1
ATOM 805 N N . TYR A 1 102 ? 6.791 3.104 8.670 1.00 54.91 102 TYR A N 1
ATOM 806 C CA . TYR A 1 102 ? 7.359 3.111 10.016 1.00 54.91 102 TYR A CA 1
ATOM 807 C C . TYR A 1 102 ? 8.380 1.975 10.180 1.00 54.91 102 TYR A C 1
ATOM 809 O O . TYR A 1 102 ? 8.248 0.922 9.551 1.00 54.91 102 TYR A O 1
ATOM 817 N N . ASP A 1 103 ? 9.403 2.213 11.003 1.00 53.75 103 ASP A N 1
ATOM 818 C CA . ASP A 1 103 ? 10.444 1.255 11.371 1.00 53.75 103 ASP A CA 1
ATOM 819 C C . ASP A 1 103 ? 10.569 1.139 12.906 1.00 53.75 103 ASP A C 1
ATOM 821 O O . ASP A 1 103 ? 10.571 2.153 13.592 1.00 53.75 103 ASP A O 1
ATOM 825 N N . GLN A 1 104 ? 10.668 -0.115 13.374 1.00 46.47 104 GLN A N 1
ATOM 826 C CA . GLN A 1 104 ? 11.039 -0.657 14.694 1.00 46.47 104 GLN A CA 1
ATOM 827 C C . GLN A 1 104 ? 11.192 0.381 15.809 1.00 46.47 104 GLN A C 1
ATOM 829 O O . GLN A 1 104 ? 12.240 0.998 15.963 1.00 46.47 104 GLN A O 1
ATOM 834 N N . ASN A 1 105 ? 10.205 0.520 16.682 1.00 47.06 105 ASN A N 1
ATOM 835 C CA . ASN A 1 105 ? 10.066 -0.329 17.863 1.00 47.06 105 ASN A CA 1
ATOM 836 C C . ASN A 1 105 ? 8.963 0.308 18.703 1.00 47.06 105 ASN A C 1
ATOM 838 O O . ASN A 1 105 ? 9.265 1.059 19.628 1.00 47.06 105 ASN A O 1
ATOM 842 N N . TRP A 1 106 ? 7.695 0.018 18.410 1.00 47.59 106 TRP A N 1
ATOM 843 C CA . TRP A 1 106 ? 6.671 0.329 19.398 1.00 47.59 106 TRP A CA 1
ATOM 844 C C . TRP A 1 106 ? 6.932 -0.620 20.552 1.00 47.59 106 TRP A C 1
ATOM 846 O O . TRP A 1 106 ? 6.590 -1.801 20.494 1.00 47.59 106 TRP A O 1
ATOM 856 N N . ASN A 1 107 ? 7.652 -0.133 21.557 1.00 42.16 107 ASN A N 1
ATOM 857 C CA . ASN A 1 107 ? 7.938 -0.893 22.755 1.00 42.16 107 ASN A CA 1
ATOM 858 C C . ASN A 1 107 ? 6.670 -0.844 23.607 1.00 42.16 107 ASN A C 1
ATOM 860 O O . ASN A 1 107 ? 6.561 -0.107 24.582 1.00 42.16 107 ASN A O 1
ATOM 864 N N . LEU A 1 108 ? 5.659 -1.575 23.142 1.00 40.62 108 LEU A N 1
ATOM 865 C CA . LEU A 1 108 ? 4.321 -1.609 23.718 1.00 40.62 108 LEU A CA 1
ATOM 866 C C . LEU A 1 108 ? 4.228 -2.574 24.902 1.00 40.62 108 LEU A C 1
ATOM 868 O O . LEU A 1 108 ? 3.134 -2.943 25.313 1.00 40.62 108 LEU A O 1
ATOM 872 N N . GLY A 1 109 ? 5.361 -3.014 25.454 1.00 40.75 109 GLY A N 1
ATOM 873 C CA . GLY A 1 109 ? 5.372 -4.006 26.521 1.00 40.75 109 GLY A CA 1
ATOM 874 C C . GLY A 1 109 ? 4.616 -5.277 26.117 1.00 40.75 109 GLY A C 1
ATOM 875 O O . GLY A 1 109 ? 4.961 -5.925 25.134 1.00 40.75 109 GLY A O 1
ATOM 876 N N . ILE A 1 110 ? 3.587 -5.630 26.889 1.00 30.92 110 ILE A N 1
ATOM 877 C CA . ILE A 1 110 ? 2.848 -6.907 26.822 1.00 30.92 110 ILE A CA 1
ATOM 878 C C . ILE A 1 110 ? 1.979 -7.044 25.560 1.00 30.92 110 ILE A C 1
ATOM 880 O O . ILE A 1 110 ? 1.590 -8.153 25.190 1.00 30.92 110 ILE A O 1
ATOM 884 N N . LEU A 1 111 ? 1.709 -5.951 24.844 1.00 40.97 111 LEU A N 1
ATOM 885 C CA . LEU A 1 111 ? 1.021 -6.027 23.564 1.00 40.97 111 LEU A CA 1
ATOM 886 C C . LEU A 1 111 ? 2.009 -6.421 22.462 1.00 40.97 111 LEU A C 1
ATOM 888 O O . LEU A 1 111 ? 2.751 -5.582 21.951 1.00 40.97 111 LEU A O 1
ATOM 892 N N . SER A 1 112 ? 1.990 -7.691 22.049 1.00 43.00 112 SER A N 1
ATOM 893 C CA . SER A 1 112 ? 2.732 -8.174 20.880 1.00 43.00 112 SER A CA 1
ATOM 894 C C . SER A 1 112 ? 2.112 -7.644 19.579 1.00 43.00 112 SER A C 1
ATOM 896 O O . SER A 1 112 ? 1.572 -8.387 18.758 1.00 43.00 112 SER A O 1
ATOM 898 N N . VAL A 1 113 ? 2.166 -6.334 19.377 1.00 51.53 113 VAL A N 1
ATOM 899 C CA . VAL A 1 113 ? 2.084 -5.737 18.049 1.00 51.53 113 VAL A CA 1
ATOM 900 C C . VAL A 1 113 ? 3.422 -6.103 17.419 1.00 51.53 113 VAL A C 1
ATOM 902 O O . VAL A 1 113 ? 4.462 -5.731 17.955 1.00 51.53 113 VAL A O 1
ATOM 905 N N . GLY A 1 114 ? 3.417 -6.959 16.394 1.00 51.38 114 GLY A N 1
ATOM 906 C CA . GLY A 1 114 ? 4.648 -7.510 15.822 1.00 51.38 114 GLY A CA 1
ATOM 907 C C . GLY A 1 114 ? 5.732 -6.446 15.591 1.00 51.38 114 GLY A C 1
ATOM 908 O O . GLY A 1 114 ? 5.461 -5.262 15.412 1.00 51.38 114 GLY A O 1
ATOM 909 N N . ASN A 1 115 ? 6.997 -6.851 15.586 1.00 59.66 115 ASN A N 1
ATOM 910 C CA . ASN A 1 115 ? 8.130 -5.919 15.470 1.00 59.66 115 ASN A CA 1
ATOM 911 C C . ASN A 1 115 ? 8.287 -5.277 14.068 1.00 59.66 115 ASN A C 1
ATOM 913 O O . ASN A 1 115 ? 9.257 -4.553 13.831 1.00 59.66 115 ASN A O 1
ATOM 917 N N . ILE A 1 116 ? 7.366 -5.536 13.132 1.00 57.59 116 ILE A N 1
ATOM 918 C CA . ILE A 1 116 ? 7.231 -4.830 11.854 1.00 57.59 116 ILE A CA 1
ATOM 919 C C . ILE A 1 116 ? 5.785 -4.389 11.672 1.00 57.59 116 ILE A C 1
ATOM 921 O O . ILE A 1 116 ? 4.891 -5.222 11.524 1.00 57.59 116 ILE A O 1
ATOM 925 N N . ASN A 1 117 ? 5.594 -3.076 11.566 1.00 70.81 117 ASN A N 1
ATOM 926 C CA . ASN A 1 117 ? 4.284 -2.454 11.434 1.00 70.81 117 ASN A CA 1
ATOM 927 C C . ASN A 1 117 ? 4.207 -1.628 10.151 1.00 70.81 117 ASN A C 1
ATOM 929 O O . ASN A 1 117 ? 5.155 -0.944 9.771 1.00 70.81 117 ASN A O 1
ATOM 933 N N . SER A 1 118 ? 3.061 -1.690 9.481 1.00 72.88 118 SER A N 1
ATOM 934 C CA . SER A 1 118 ? 2.724 -0.823 8.352 1.00 72.88 118 SER A CA 1
ATOM 935 C C . SER A 1 118 ? 1.506 0.007 8.715 1.00 72.88 118 SER A C 1
ATOM 937 O O . SER A 1 118 ? 0.548 -0.546 9.249 1.00 72.88 118 SER A O 1
ATOM 939 N N . LEU A 1 119 ? 1.543 1.307 8.423 1.00 74.00 119 LEU A N 1
ATOM 940 C CA . LEU A 1 119 ? 0.452 2.224 8.720 1.00 74.00 119 LEU A CA 1
ATOM 941 C C . LEU A 1 119 ? -0.102 2.804 7.417 1.00 74.00 119 LEU A C 1
ATOM 943 O O . LEU A 1 119 ? 0.613 3.449 6.643 1.00 74.00 119 LEU A O 1
ATOM 947 N N . VAL A 1 120 ? -1.388 2.576 7.172 1.00 73.75 120 VAL A N 1
ATOM 948 C CA . VAL A 1 120 ? -2.108 3.120 6.018 1.00 73.75 120 VAL A CA 1
ATOM 949 C C . VAL A 1 120 ? -3.267 3.948 6.532 1.00 73.75 120 VAL A C 1
ATOM 951 O O . VAL A 1 120 ? -4.051 3.478 7.352 1.00 73.75 120 VAL A O 1
ATOM 954 N N . THR A 1 121 ? -3.381 5.183 6.054 1.00 74.56 121 THR A N 1
ATOM 955 C CA . THR A 1 121 ? -4.508 6.052 6.406 1.00 74.56 121 THR A CA 1
ATOM 956 C C . THR A 1 121 ? -5.437 6.231 5.217 1.00 74.56 121 THR A C 1
ATOM 958 O O . THR A 1 121 ? -4.984 6.335 4.076 1.00 74.56 121 THR A O 1
ATOM 961 N N . ILE A 1 122 ? -6.737 6.223 5.493 1.00 74.69 122 ILE A N 1
ATOM 962 C CA . ILE A 1 122 ? -7.811 6.285 4.505 1.00 74.69 122 ILE A CA 1
ATOM 963 C C . ILE A 1 122 ? -8.769 7.390 4.954 1.00 74.69 122 ILE A C 1
ATOM 965 O O . ILE A 1 122 ? -9.363 7.259 6.026 1.00 74.69 122 ILE A O 1
ATOM 969 N N . PRO A 1 123 ? -8.947 8.474 4.188 1.00 71.94 123 PRO A N 1
ATOM 970 C CA . PRO A 1 123 ? -9.941 9.476 4.518 1.00 71.94 123 PRO A CA 1
ATOM 971 C C . PRO A 1 123 ? -11.327 8.873 4.296 1.00 71.94 123 PRO A C 1
ATOM 973 O O . PRO A 1 123 ? -11.567 8.166 3.316 1.00 71.94 123 PRO A O 1
ATOM 976 N N . ILE A 1 124 ? -12.249 9.159 5.206 1.00 73.50 124 ILE A N 1
ATOM 977 C CA . ILE A 1 124 ? -13.633 8.706 5.136 1.00 73.50 124 ILE A CA 1
ATOM 978 C C . ILE A 1 124 ? -14.583 9.893 5.234 1.00 73.50 124 ILE A C 1
ATOM 980 O O . ILE A 1 124 ? -14.391 10.830 6.011 1.00 73.50 124 ILE A O 1
ATOM 984 N N . ASP A 1 125 ? -15.627 9.849 4.410 1.00 70.62 125 ASP A N 1
ATOM 985 C CA . ASP A 1 125 ? -16.746 10.776 4.523 1.00 70.62 125 ASP A CA 1
ATOM 986 C C . ASP A 1 125 ? -17.555 10.398 5.774 1.00 70.62 125 ASP A C 1
ATOM 988 O O . ASP A 1 125 ? -17.880 9.224 5.957 1.00 70.62 125 ASP A O 1
ATOM 992 N N . LYS A 1 126 ? -17.934 11.382 6.604 1.00 66.88 126 LYS A N 1
ATOM 993 C CA . LYS A 1 126 ? -18.690 11.153 7.856 1.00 66.88 126 LYS A CA 1
ATOM 994 C C . LYS A 1 126 ? -19.917 10.249 7.677 1.00 66.88 126 LYS A C 1
ATOM 996 O O . LYS A 1 126 ? -20.199 9.412 8.519 1.00 66.88 126 LYS A O 1
ATOM 1001 N N . ASN A 1 127 ? -20.600 10.357 6.537 1.00 65.62 127 ASN A N 1
ATOM 1002 C CA . ASN A 1 127 ? -21.803 9.575 6.218 1.00 65.62 127 ASN A CA 1
ATOM 1003 C C . ASN A 1 127 ? -21.546 8.068 6.002 1.00 65.62 127 ASN A C 1
ATOM 1005 O O . ASN A 1 127 ? -22.492 7.302 5.815 1.00 65.62 127 ASN A O 1
ATOM 1009 N N . TYR A 1 128 ? -20.282 7.646 5.951 1.00 68.38 128 TYR A N 1
ATOM 1010 C CA . TYR A 1 128 ? -19.877 6.252 5.769 1.00 68.38 128 TYR A CA 1
ATOM 1011 C C . TYR A 1 128 ? -19.146 5.680 6.978 1.00 68.38 128 TYR A C 1
ATOM 1013 O O . TYR A 1 128 ? -18.894 4.479 6.999 1.00 68.38 128 TYR A O 1
ATOM 1021 N N . GLU A 1 129 ? -18.862 6.507 7.984 1.00 69.88 129 GLU A N 1
ATOM 1022 C CA . GLU A 1 129 ? -18.219 6.087 9.226 1.00 69.88 129 GLU A CA 1
ATOM 1023 C C . GLU A 1 129 ? -19.019 4.939 9.875 1.00 69.88 129 GLU A C 1
ATOM 1025 O O . GLU A 1 129 ? -18.502 3.846 10.094 1.00 69.88 129 GLU A O 1
ATOM 1030 N N . ASP A 1 130 ? -20.331 5.084 10.029 1.00 68.75 130 ASP A N 1
ATOM 1031 C CA . ASP A 1 130 ? -21.144 4.052 10.689 1.00 68.75 130 ASP A CA 1
ATOM 1032 C C . ASP A 1 130 ? -21.346 2.770 9.852 1.00 68.75 130 ASP A C 1
ATOM 1034 O O . ASP A 1 130 ? -21.875 1.775 10.350 1.00 68.75 130 ASP A O 1
ATOM 1038 N N . LYS A 1 131 ? -20.917 2.760 8.581 1.00 73.06 131 LYS A N 1
ATOM 1039 C CA . LYS A 1 131 ? -21.051 1.606 7.674 1.00 73.06 131 LYS A CA 1
ATOM 1040 C C . LYS A 1 131 ? -19.830 0.693 7.667 1.00 73.06 131 LYS A C 1
ATOM 1042 O O . LYS A 1 131 ? -19.888 -0.381 7.073 1.00 73.06 131 LYS A O 1
ATOM 1047 N N . ILE A 1 132 ? -18.729 1.105 8.290 1.00 76.94 132 ILE A N 1
ATOM 1048 C CA . ILE A 1 132 ? -17.490 0.337 8.249 1.00 76.94 132 ILE A CA 1
ATOM 1049 C C . ILE A 1 132 ? -17.509 -0.735 9.336 1.00 76.94 132 ILE A C 1
ATOM 1051 O O . ILE A 1 132 ? -17.463 -0.464 10.536 1.00 76.94 132 ILE A O 1
ATOM 1055 N N . ASN A 1 133 ? -17.539 -1.985 8.889 1.00 81.50 133 ASN A N 1
ATOM 1056 C CA . ASN A 1 133 ? -17.347 -3.160 9.719 1.00 81.50 133 ASN A CA 1
ATOM 1057 C C . ASN A 1 133 ? -15.850 -3.407 9.945 1.00 81.50 133 ASN A C 1
ATOM 1059 O O . ASN A 1 133 ? -15.148 -4.006 9.132 1.00 81.50 133 ASN A O 1
ATOM 1063 N N . VAL A 1 134 ? -15.365 -2.939 11.087 1.00 77.44 134 VAL A N 1
ATOM 1064 C CA . VAL A 1 134 ? -13.941 -2.957 11.449 1.00 77.44 134 VAL A CA 1
ATOM 1065 C C . VAL A 1 134 ? -13.389 -4.361 11.645 1.00 77.44 134 VAL A C 1
ATOM 1067 O O . VAL A 1 134 ? -12.228 -4.607 11.323 1.00 77.44 134 VAL A O 1
ATOM 1070 N N . LEU A 1 135 ? -14.209 -5.280 12.159 1.00 78.81 135 LEU A N 1
ATOM 1071 C CA . LEU A 1 135 ? -13.804 -6.673 12.338 1.00 78.81 135 LEU A CA 1
ATOM 1072 C C . LEU A 1 135 ? -13.591 -7.340 10.983 1.00 78.81 135 LEU A C 1
ATOM 1074 O O . LEU A 1 135 ? -12.582 -8.002 10.776 1.00 78.81 135 LEU A O 1
ATOM 1078 N N . GLU A 1 136 ? -14.488 -7.084 10.036 1.00 83.44 136 GLU A N 1
ATOM 1079 C CA . GLU A 1 136 ? -14.349 -7.596 8.679 1.00 83.44 136 GLU A CA 1
ATOM 1080 C C . GLU A 1 136 ? -13.131 -6.992 7.968 1.00 83.44 136 GLU A C 1
ATOM 1082 O O . GLU A 1 136 ? -12.345 -7.738 7.389 1.00 83.44 136 GLU A O 1
ATOM 1087 N N . LEU A 1 137 ? -12.901 -5.677 8.075 1.00 83.31 137 LEU A N 1
ATOM 1088 C CA . LEU A 1 137 ? -11.689 -5.037 7.547 1.00 83.31 137 LEU A CA 1
ATOM 1089 C C . LEU A 1 137 ? -10.416 -5.669 8.134 1.00 83.31 137 LEU A C 1
ATOM 1091 O O . LEU A 1 137 ? -9.507 -6.033 7.386 1.00 83.31 137 LEU A O 1
ATOM 1095 N N . ARG A 1 138 ? -10.358 -5.836 9.462 1.00 83.75 138 ARG A N 1
ATOM 1096 C CA . ARG A 1 138 ? -9.252 -6.509 10.161 1.00 83.75 138 ARG A CA 1
ATOM 1097 C C . ARG A 1 138 ? -9.029 -7.913 9.605 1.00 83.75 138 ARG A C 1
ATOM 1099 O O . ARG A 1 138 ? -7.898 -8.271 9.282 1.00 83.75 138 ARG A O 1
ATOM 1106 N N . ASP A 1 139 ? -10.094 -8.693 9.475 1.00 83.06 139 ASP A N 1
ATOM 1107 C CA . ASP A 1 139 ? -10.015 -10.078 9.019 1.00 83.06 139 ASP A CA 1
ATOM 1108 C C . ASP A 1 139 ? -9.545 -10.166 7.559 1.00 83.06 139 ASP A C 1
ATOM 1110 O O . ASP A 1 139 ? -8.780 -11.071 7.228 1.00 83.06 139 ASP A O 1
ATOM 1114 N N . GLN A 1 140 ? -9.919 -9.217 6.691 1.00 85.44 140 GLN A N 1
ATOM 1115 C CA . GLN A 1 140 ? -9.388 -9.142 5.320 1.00 85.44 140 GLN A CA 1
ATOM 1116 C C . GLN A 1 140 ? -7.887 -8.824 5.287 1.00 85.44 140 GLN A C 1
ATOM 1118 O O . GLN A 1 140 ? -7.152 -9.371 4.460 1.00 85.44 140 GLN A O 1
ATOM 1123 N N . ILE A 1 141 ? -7.403 -7.977 6.198 1.00 85.38 141 ILE A N 1
ATOM 1124 C CA . ILE A 1 141 ? -5.973 -7.658 6.316 1.00 85.38 141 ILE A CA 1
ATOM 1125 C C . ILE A 1 141 ? -5.177 -8.883 6.781 1.00 85.38 141 ILE A C 1
ATOM 1127 O O . ILE A 1 141 ? -4.163 -9.219 6.169 1.00 85.38 141 ILE A O 1
ATOM 1131 N N . ILE A 1 142 ? -5.683 -9.607 7.783 1.00 82.50 142 ILE A N 1
ATOM 1132 C CA . ILE A 1 142 ? -5.064 -10.853 8.262 1.00 82.50 142 ILE A CA 1
ATOM 1133 C C . ILE A 1 142 ? -5.065 -11.912 7.149 1.00 82.50 142 ILE A C 1
ATOM 1135 O O . ILE A 1 142 ? -4.023 -12.496 6.850 1.00 82.50 142 ILE A O 1
ATOM 1139 N N . LYS A 1 143 ? -6.195 -12.106 6.449 1.00 85.94 143 LYS A N 1
ATOM 1140 C CA . LYS A 1 143 ? -6.291 -13.010 5.282 1.00 85.94 143 LYS A CA 1
ATOM 1141 C C . LYS A 1 143 ? -5.317 -12.643 4.161 1.00 85.94 143 LYS A C 1
ATOM 1143 O O . LYS A 1 143 ? -4.895 -13.520 3.410 1.00 85.94 143 LYS A O 1
ATOM 1148 N N . SER A 1 144 ? -4.947 -11.369 4.054 1.00 82.19 144 SER A N 1
ATOM 1149 C CA . SER A 1 144 ? -3.977 -10.877 3.074 1.00 82.19 144 SER A CA 1
ATOM 1150 C C . SER A 1 144 ? -2.514 -11.104 3.473 1.00 82.19 144 SER A C 1
ATOM 1152 O O . SER A 1 144 ? -1.632 -10.839 2.656 1.00 82.19 144 SER A O 1
ATOM 1154 N N . GLY A 1 145 ? -2.239 -11.629 4.674 1.00 80.75 145 GLY A N 1
ATOM 1155 C CA . GLY A 1 145 ? -0.910 -12.103 5.075 1.00 80.75 145 GLY A CA 1
ATOM 1156 C C . GLY A 1 145 ? -0.230 -11.325 6.204 1.00 80.75 145 GLY A C 1
ATOM 1157 O O . GLY A 1 145 ? 0.987 -11.451 6.358 1.00 80.75 145 GLY A O 1
ATOM 1158 N N . THR A 1 146 ? -0.962 -10.521 6.983 1.00 82.50 146 THR A N 1
ATOM 1159 C CA . THR A 1 146 ? -0.452 -9.985 8.259 1.00 82.50 146 THR A CA 1
ATOM 1160 C C . THR A 1 146 ? -0.744 -10.954 9.411 1.00 82.50 146 THR A C 1
ATOM 1162 O O . THR A 1 146 ? -1.681 -11.747 9.348 1.00 82.50 146 THR A O 1
ATOM 1165 N N . ILE A 1 147 ? 0.046 -10.895 10.487 1.00 80.75 147 ILE A N 1
ATOM 1166 C CA . ILE A 1 147 ? -0.214 -11.666 11.720 1.00 80.75 147 ILE A CA 1
ATOM 1167 C C . ILE A 1 147 ? -1.330 -11.014 12.542 1.00 80.75 147 ILE A C 1
ATOM 1169 O O . ILE A 1 147 ? -2.084 -11.697 13.231 1.00 80.75 147 ILE A O 1
ATOM 1173 N N . GLY A 1 148 ? -1.452 -9.692 12.456 1.00 77.69 148 GLY A N 1
ATOM 1174 C CA . GLY A 1 148 ? -2.513 -8.935 13.098 1.00 77.69 148 GLY A CA 1
ATOM 1175 C C . GLY A 1 148 ? -2.801 -7.637 12.362 1.00 77.69 148 GLY A C 1
ATOM 1176 O O . GLY A 1 148 ? -2.062 -7.217 11.463 1.00 77.69 148 GLY A O 1
ATOM 1177 N N . ALA A 1 149 ? -3.905 -7.007 12.745 1.00 78.44 149 ALA A N 1
ATOM 1178 C CA . ALA A 1 149 ? -4.241 -5.668 12.306 1.00 78.44 149 ALA A CA 1
ATOM 1179 C C . ALA A 1 149 ? -4.987 -4.920 13.409 1.00 78.44 149 ALA A C 1
ATOM 1181 O O . ALA A 1 149 ? -5.881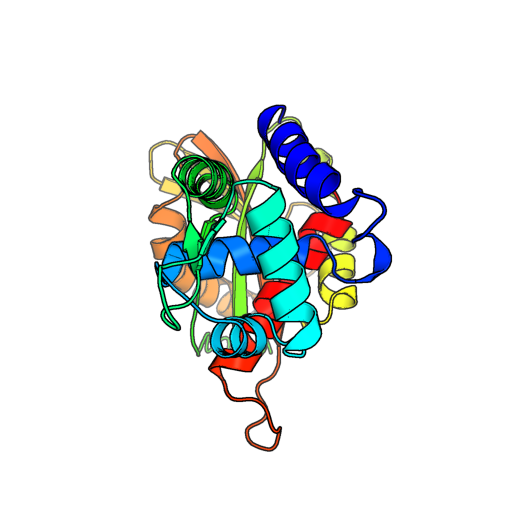 -5.478 14.050 1.00 78.44 149 ALA A O 1
ATOM 1182 N N . THR A 1 150 ? -4.647 -3.650 13.587 1.00 77.38 150 THR A N 1
ATOM 1183 C CA . THR A 1 150 ? -5.360 -2.739 14.479 1.00 77.38 150 THR A CA 1
ATOM 1184 C C . THR A 1 150 ? -5.921 -1.592 13.661 1.00 77.38 150 THR A C 1
ATOM 1186 O O . THR A 1 150 ? -5.225 -1.012 12.827 1.00 77.38 150 THR A O 1
ATOM 1189 N N . ILE A 1 151 ? -7.198 -1.289 13.877 1.00 76.62 151 ILE A N 1
ATOM 1190 C CA . ILE A 1 151 ? -7.926 -0.272 13.125 1.00 76.62 151 ILE A CA 1
ATOM 1191 C C . ILE A 1 151 ? -8.311 0.839 14.089 1.00 76.62 151 ILE A C 1
ATOM 1193 O O . ILE A 1 151 ? -9.019 0.604 15.069 1.00 76.62 151 ILE A O 1
ATOM 1197 N N . PHE A 1 152 ? -7.866 2.047 13.785 1.00 74.38 152 PHE A N 1
ATOM 1198 C CA . PHE A 1 152 ? -8.184 3.235 14.555 1.00 74.38 152 PHE A CA 1
ATOM 1199 C C . PHE A 1 152 ? -9.049 4.178 13.741 1.00 74.38 152 PHE A C 1
ATOM 1201 O O . PHE A 1 152 ? -8.965 4.228 12.510 1.00 74.38 152 PHE A O 1
ATOM 1208 N N . HIS A 1 153 ? -9.849 4.962 14.451 1.00 72.88 153 HIS A N 1
ATOM 1209 C CA . HIS A 1 153 ? -10.588 6.065 13.871 1.00 72.88 153 HIS A CA 1
ATOM 1210 C C . HIS A 1 153 ? -10.025 7.388 14.367 1.00 72.88 153 HIS A C 1
ATOM 1212 O O . HIS A 1 153 ? -9.842 7.559 15.570 1.00 72.88 153 HIS A O 1
ATOM 1218 N N . SER A 1 154 ? -9.789 8.329 13.454 1.00 69.12 154 SER A N 1
ATOM 1219 C CA . SER A 1 154 ? -9.371 9.677 13.804 1.00 69.12 154 SER A CA 1
ATOM 1220 C C . SER A 1 154 ? -10.244 10.755 13.196 1.00 69.12 154 SER A C 1
ATOM 1222 O O . SER A 1 154 ? -10.529 10.734 12.001 1.00 69.12 154 SER A O 1
ATOM 1224 N N . ILE A 1 155 ? -10.563 11.767 14.000 1.00 65.19 155 ILE A N 1
ATOM 1225 C CA . ILE A 1 155 ? -11.165 13.011 13.528 1.00 65.19 155 ILE A CA 1
ATOM 1226 C C . ILE A 1 155 ? -10.161 14.138 13.758 1.00 65.19 155 ILE A C 1
ATOM 1228 O O . ILE A 1 155 ? -9.755 14.407 14.890 1.00 65.19 155 ILE A O 1
ATOM 1232 N N . LYS A 1 156 ? -9.768 14.831 12.684 1.00 63.22 156 LYS A N 1
ATOM 1233 C CA . LYS A 1 156 ? -8.946 16.043 12.782 1.00 63.22 156 LYS A CA 1
ATOM 1234 C C . LYS A 1 156 ? -9.827 17.267 12.565 1.00 63.22 156 LYS A C 1
ATOM 1236 O O . LYS A 1 156 ? -10.212 17.539 11.428 1.00 63.22 156 LYS A O 1
ATOM 1241 N N . LYS A 1 157 ? -10.116 18.043 13.614 1.00 57.53 157 LYS A N 1
ATOM 1242 C CA . LYS A 1 157 ? -10.764 19.363 13.480 1.00 57.53 157 LYS A CA 1
ATOM 1243 C C . LYS A 1 157 ? -9.802 20.470 13.883 1.00 57.53 157 LYS A C 1
ATOM 1245 O O . LYS A 1 157 ? -9.005 20.316 14.803 1.00 57.53 157 LYS A O 1
ATOM 1250 N N . HIS A 1 158 ? -9.839 21.585 13.154 1.00 52.19 158 HIS A N 1
ATOM 1251 C CA . HIS A 1 158 ? -9.059 22.794 13.474 1.00 52.19 158 HIS A CA 1
ATOM 1252 C C . HIS A 1 158 ? -7.547 22.560 13.693 1.00 52.19 158 HIS A C 1
ATOM 1254 O O . HIS A 1 158 ? -6.899 23.260 14.462 1.00 52.19 158 HIS A O 1
ATOM 1260 N N . GLY A 1 159 ? -6.969 21.550 13.031 1.00 50.84 159 GLY A N 1
ATOM 1261 C CA . GLY A 1 159 ? -5.532 21.256 13.118 1.00 50.84 159 GLY A CA 1
ATOM 1262 C C . GLY A 1 159 ? -5.090 20.441 14.321 1.00 50.84 159 GLY A C 1
ATOM 1263 O O . GLY A 1 159 ? -3.924 20.057 14.370 1.00 50.84 159 GLY A O 1
ATOM 1264 N N . LYS A 1 160 ? -6.012 20.078 15.212 1.00 50.62 160 LYS A N 1
ATOM 1265 C CA . LYS A 1 160 ? -5.758 19.136 16.299 1.00 50.62 160 LYS A CA 1
ATOM 1266 C C . LYS A 1 160 ? -6.416 17.794 15.986 1.00 50.62 160 LYS A C 1
ATOM 1268 O O . LYS A 1 160 ? -7.508 17.734 15.421 1.00 50.62 160 LYS A O 1
ATOM 1273 N N . LEU A 1 161 ? -5.712 16.715 16.319 1.00 54.34 161 LEU A N 1
ATOM 1274 C CA . LEU A 1 161 ? -6.297 15.380 16.402 1.00 54.34 161 LEU A CA 1
ATOM 1275 C C . LEU A 1 161 ? -7.292 15.429 17.571 1.00 54.34 161 LEU A C 1
ATOM 1277 O O . LEU A 1 161 ? -6.857 15.545 18.713 1.00 54.34 161 LEU A O 1
ATOM 1281 N N . GLU A 1 162 ? -8.598 15.469 17.300 1.00 50.38 162 GLU A N 1
ATOM 1282 C CA . GLU A 1 162 ? -9.609 15.574 18.366 1.00 50.38 162 GLU A CA 1
ATOM 1283 C C . GLU A 1 162 ? -9.784 14.244 19.090 1.00 50.38 162 GLU A C 1
ATOM 1285 O O . GLU A 1 162 ? -9.948 14.214 20.305 1.00 50.38 162 GLU A O 1
ATOM 1290 N N . SER A 1 163 ? -9.730 13.144 18.346 1.00 53.47 163 SER A N 1
ATOM 1291 C CA . SER A 1 163 ? -9.828 11.808 18.906 1.00 53.47 163 SER A CA 1
ATOM 1292 C C . SER A 1 163 ? -9.064 10.814 18.045 1.00 53.47 163 SER A C 1
ATOM 1294 O O . SER A 1 163 ? -8.973 10.948 16.818 1.00 53.47 163 SER A O 1
ATOM 1296 N N . LEU A 1 164 ? -8.479 9.830 18.719 1.00 55.97 164 LEU A N 1
ATOM 1297 C CA . LEU A 1 164 ? -7.967 8.620 18.109 1.00 55.97 164 LEU A CA 1
ATOM 1298 C C . LEU A 1 164 ? -8.407 7.460 18.993 1.00 55.97 164 LEU A C 1
ATOM 1300 O O . LEU A 1 164 ? -7.824 7.222 20.046 1.00 55.97 164 LEU A O 1
ATOM 1304 N N . THR A 1 165 ? -9.498 6.816 18.602 1.00 58.97 165 THR A N 1
ATOM 1305 C CA . THR A 1 165 ? -10.142 5.766 19.395 1.00 58.97 165 THR A CA 1
ATOM 1306 C C . THR A 1 165 ? -10.077 4.444 18.652 1.00 58.97 165 THR A C 1
ATOM 1308 O O . THR A 1 165 ? -9.903 4.403 17.423 1.00 58.97 165 THR A O 1
ATOM 1311 N N . PHE A 1 166 ? -10.265 3.347 19.387 1.00 59.09 166 PHE A N 1
ATOM 1312 C CA . PHE A 1 166 ? -10.726 2.129 18.738 1.00 59.09 166 PHE A CA 1
ATOM 1313 C C . PHE A 1 166 ? -12.051 2.446 18.047 1.00 59.09 166 PHE A C 1
ATOM 1315 O O . PHE A 1 166 ? -12.842 3.278 18.503 1.00 59.09 166 PHE A O 1
ATOM 1322 N N . TYR A 1 167 ? -12.273 1.856 16.879 1.00 51.84 167 TYR A N 1
ATOM 1323 C CA . TYR A 1 167 ? -13.520 2.101 16.172 1.00 51.84 167 TYR A CA 1
ATOM 1324 C C . TYR A 1 167 ? -14.688 1.635 17.052 1.00 51.84 167 TYR A C 1
ATOM 1326 O O . TYR A 1 167 ? -14.667 0.492 17.512 1.00 51.84 167 TYR A O 1
ATOM 1334 N N . LYS A 1 168 ? -15.672 2.525 17.264 1.00 48.84 168 LYS A N 1
ATOM 1335 C CA . LYS A 1 168 ? -16.791 2.527 18.242 1.00 48.84 168 LYS A CA 1
ATOM 1336 C C . LYS A 1 168 ? -17.367 1.188 18.745 1.00 48.84 168 LYS A C 1
ATOM 1338 O O . LYS A 1 168 ? -17.958 1.167 19.811 1.00 48.84 168 LYS A O 1
ATOM 1343 N N . LYS A 1 169 ? -17.233 0.076 18.020 1.00 44.47 169 LYS A N 1
ATOM 1344 C CA . LYS A 1 169 ? -17.768 -1.245 18.396 1.00 44.47 169 LYS A CA 1
ATOM 1345 C C . LYS A 1 169 ? -16.826 -2.143 19.207 1.00 44.47 169 LYS A C 1
ATOM 1347 O O . LYS A 1 169 ? -17.237 -3.237 19.575 1.00 44.47 169 LYS A O 1
ATOM 1352 N N . GLN A 1 170 ? -15.584 -1.733 19.468 1.00 46.44 170 GLN A N 1
ATOM 1353 C CA . GLN A 1 170 ? -14.672 -2.503 20.331 1.00 46.44 170 GLN A CA 1
ATOM 1354 C C . GLN A 1 170 ? -14.724 -2.087 21.808 1.00 46.44 170 GLN A C 1
ATOM 1356 O O . GLN A 1 170 ? -14.333 -2.878 22.658 1.00 46.44 170 GLN A O 1
ATOM 1361 N N . GLU A 1 171 ? -15.213 -0.885 22.123 1.00 43.78 171 GLU A N 1
ATOM 1362 C CA . GLU A 1 171 ? -15.148 -0.338 23.487 1.00 43.78 171 GLU A CA 1
ATOM 1363 C C . GLU A 1 171 ? -16.293 -0.799 24.398 1.00 43.78 171 GLU A C 1
ATOM 1365 O O . GLU A 1 171 ? -16.096 -0.882 25.604 1.00 43.78 171 GLU A O 1
ATOM 1370 N N . GLU A 1 172 ? -17.465 -1.162 23.865 1.00 43.47 172 GLU A N 1
ATOM 1371 C CA . GLU A 1 172 ? -18.642 -1.420 24.715 1.00 43.47 172 GLU A CA 1
ATOM 1372 C C . GLU A 1 172 ? -18.579 -2.726 25.531 1.00 43.47 172 GLU A C 1
ATOM 1374 O O . GLU A 1 172 ? -19.396 -2.895 26.426 1.00 43.47 172 GLU A O 1
ATOM 1379 N N . ASN A 1 173 ? -17.628 -3.640 25.279 1.00 43.00 173 ASN A N 1
ATOM 1380 C CA . ASN A 1 173 ? -17.589 -4.953 25.954 1.00 43.00 173 ASN A CA 1
ATOM 1381 C C . ASN A 1 173 ? -16.187 -5.494 26.294 1.00 43.00 173 ASN A C 1
ATOM 1383 O O . ASN A 1 173 ? -16.061 -6.657 26.675 1.00 43.00 173 ASN A O 1
ATOM 1387 N N . LEU A 1 174 ? -15.121 -4.706 26.141 1.00 48.91 174 LEU A N 1
ATOM 1388 C CA . LEU A 1 174 ? -13.763 -5.158 26.455 1.00 48.91 174 LEU A CA 1
ATOM 1389 C C . LEU A 1 174 ? -13.200 -4.309 27.592 1.00 48.91 174 LEU A C 1
ATOM 1391 O O . LEU A 1 174 ? -12.759 -3.182 27.373 1.00 48.91 174 LEU A O 1
ATOM 1395 N N . GLU A 1 175 ? -13.168 -4.870 28.803 1.00 52.38 175 GLU A N 1
ATOM 1396 C CA . GLU A 1 175 ? -12.220 -4.430 29.828 1.00 52.38 175 GLU A CA 1
ATOM 1397 C C . GLU A 1 175 ? -10.811 -4.667 29.277 1.00 52.38 175 GLU A C 1
ATOM 1399 O O . GLU A 1 175 ? -10.238 -5.751 29.377 1.00 52.38 175 GLU A O 1
ATOM 1404 N N . LEU A 1 176 ? -10.277 -3.662 28.586 1.00 57.91 176 LEU A N 1
ATOM 1405 C CA . LEU A 1 176 ? -8.910 -3.701 28.098 1.00 57.91 176 LEU A CA 1
ATOM 1406 C C . LEU A 1 176 ? -7.982 -3.716 29.316 1.00 57.91 176 LEU A C 1
ATOM 1408 O O . LEU A 1 176 ? -8.054 -2.818 30.157 1.00 57.91 176 LEU A O 1
ATOM 1412 N N . ASP A 1 177 ? -7.109 -4.721 29.384 1.00 64.44 177 ASP A N 1
ATOM 1413 C CA . ASP A 1 177 ? -6.017 -4.806 30.358 1.00 64.44 177 ASP A CA 1
ATOM 1414 C C . ASP A 1 177 ? -5.254 -3.463 30.411 1.00 64.44 177 ASP A C 1
ATOM 1416 O O . ASP A 1 177 ? -5.023 -2.824 29.378 1.00 64.44 177 ASP A O 1
ATOM 1420 N N . GLU A 1 178 ? -4.857 -3.005 31.600 1.00 64.56 178 GLU A N 1
ATOM 1421 C CA . GLU A 1 178 ? -4.075 -1.771 31.779 1.00 64.56 178 GLU A CA 1
ATOM 1422 C C . GLU A 1 178 ? -2.800 -1.751 30.922 1.00 64.56 178 GLU A C 1
ATOM 1424 O O . GLU A 1 178 ? -2.428 -0.719 30.355 1.00 64.56 178 GLU A O 1
ATOM 1429 N N . ASN A 1 179 ? -2.179 -2.911 30.717 1.00 59.12 179 ASN A N 1
ATOM 1430 C CA . ASN A 1 179 ? -1.039 -3.055 29.822 1.00 59.12 179 ASN A CA 1
ATOM 1431 C C . ASN A 1 179 ? -1.409 -2.750 28.367 1.00 59.12 179 ASN A C 1
ATOM 1433 O O . ASN A 1 179 ? -0.625 -2.135 27.642 1.00 59.12 179 ASN A O 1
ATOM 1437 N N . TYR A 1 180 ? -2.617 -3.129 27.948 1.00 60.78 180 TYR A N 1
ATOM 1438 C CA . TYR A 1 180 ? -3.146 -2.850 26.618 1.00 60.78 180 TYR A CA 1
ATOM 1439 C C . TYR A 1 180 ? -3.419 -1.350 26.432 1.00 60.78 180 TYR A C 1
ATOM 1441 O O . TYR A 1 180 ? -3.094 -0.780 25.388 1.00 60.78 180 TYR A O 1
ATOM 1449 N N . LYS A 1 181 ? -3.958 -0.680 27.459 1.00 62.50 181 LYS A N 1
ATOM 1450 C CA . LYS A 1 181 ? -4.194 0.775 27.444 1.00 62.50 181 LYS A CA 1
ATOM 1451 C C . LYS A 1 181 ? -2.890 1.572 27.367 1.00 62.50 181 LYS A C 1
ATOM 1453 O O . LYS A 1 181 ? -2.797 2.520 26.586 1.00 62.50 181 LYS A O 1
ATOM 1458 N N . LEU A 1 182 ? -1.876 1.188 28.146 1.00 63.84 182 LEU A N 1
ATOM 1459 C CA . LEU A 1 182 ? -0.560 1.841 28.159 1.00 63.84 182 LEU A CA 1
ATOM 1460 C C . LEU A 1 182 ? 0.154 1.706 26.815 1.00 63.84 182 LEU A C 1
ATOM 1462 O O . LEU A 1 182 ? 0.601 2.695 26.237 1.00 63.84 182 LEU A O 1
ATOM 1466 N N . ALA A 1 183 ? 0.199 0.487 26.294 1.00 61.59 183 ALA A N 1
ATOM 1467 C CA . ALA A 1 183 ? 0.686 0.183 24.962 1.00 61.59 183 ALA A CA 1
ATOM 1468 C C . ALA A 1 183 ? -0.018 1.011 23.882 1.00 61.59 183 ALA A C 1
ATOM 1470 O O . ALA A 1 183 ? 0.619 1.650 23.048 1.00 61.59 183 ALA A O 1
ATOM 1471 N N . PHE A 1 184 ? -1.347 1.053 23.918 1.00 64.19 184 PHE A N 1
ATOM 1472 C CA . PHE A 1 184 ? -2.112 1.855 22.980 1.00 64.19 184 PHE A CA 1
ATOM 1473 C C . PHE A 1 184 ? -1.715 3.334 23.053 1.00 64.19 184 PHE A C 1
ATOM 1475 O O . PHE A 1 184 ? -1.384 3.922 22.028 1.00 64.19 184 PHE A O 1
ATOM 1482 N N . LYS A 1 185 ? -1.639 3.913 24.256 1.00 66.56 185 LYS A N 1
ATOM 1483 C CA . LYS A 1 185 ? -1.213 5.303 24.466 1.00 66.56 185 LYS A CA 1
ATOM 1484 C C . LYS A 1 185 ? 0.185 5.592 23.907 1.00 66.56 185 LYS A C 1
ATOM 1486 O O . LYS A 1 185 ? 0.369 6.623 23.265 1.00 66.56 185 LYS A O 1
ATOM 1491 N N . SER A 1 186 ? 1.149 4.695 24.111 1.00 65.00 186 SER A N 1
ATOM 1492 C CA . SER A 1 186 ? 2.503 4.843 23.559 1.00 65.00 186 SER A CA 1
ATOM 1493 C C . SER A 1 186 ? 2.493 4.846 22.031 1.00 65.00 186 SER A C 1
ATOM 1495 O O . SER A 1 186 ? 3.072 5.731 21.407 1.00 65.00 186 SER A O 1
ATOM 1497 N N . LEU A 1 187 ? 1.755 3.911 21.429 1.00 67.31 187 LEU A N 1
ATOM 1498 C CA . LEU A 1 187 ? 1.542 3.857 19.987 1.00 67.31 187 LEU A CA 1
ATOM 1499 C C . LEU A 1 187 ? 0.938 5.171 19.474 1.00 67.31 187 LEU A C 1
ATOM 1501 O O . LEU A 1 187 ? 1.445 5.741 18.507 1.00 67.31 187 LEU A O 1
ATOM 1505 N N . LEU A 1 188 ? -0.119 5.669 20.122 1.00 68.38 188 LEU A N 1
ATOM 1506 C CA . LEU A 1 188 ? -0.785 6.913 19.737 1.00 68.38 188 LEU A CA 1
ATOM 1507 C C . LEU A 1 188 ? 0.195 8.082 19.652 1.00 68.38 188 LEU A C 1
ATOM 1509 O O . LEU A 1 188 ? 0.188 8.805 18.656 1.00 68.38 188 LEU A O 1
ATOM 1513 N N . GLU A 1 189 ? 1.037 8.264 20.668 1.00 69.88 189 GLU A N 1
ATOM 1514 C CA . GLU A 1 189 ? 2.024 9.345 20.679 1.00 69.88 189 GLU A CA 1
ATOM 1515 C C . GLU A 1 189 ? 3.082 9.181 19.580 1.00 69.88 189 GLU A C 1
ATOM 1517 O O . GLU A 1 189 ? 3.494 10.177 18.987 1.00 69.88 189 GLU A O 1
ATOM 1522 N N . GLU A 1 190 ? 3.452 7.952 19.218 1.00 67.69 190 GLU A N 1
ATOM 1523 C CA . GLU A 1 190 ? 4.372 7.703 18.105 1.00 67.69 190 GLU A CA 1
ATOM 1524 C C . GLU A 1 190 ? 3.767 8.005 16.726 1.00 67.69 190 GLU A C 1
ATOM 1526 O O . GLU A 1 190 ? 4.459 8.516 15.842 1.00 67.69 190 GLU A O 1
ATOM 1531 N N . ILE A 1 191 ? 2.477 7.725 16.511 1.00 68.00 191 ILE A N 1
ATOM 1532 C CA . ILE A 1 191 ? 1.831 7.980 15.210 1.00 68.00 191 ILE A CA 1
ATOM 1533 C C . ILE A 1 191 ? 1.331 9.413 15.060 1.00 68.00 191 ILE A C 1
ATOM 1535 O O . ILE A 1 191 ? 1.200 9.901 13.938 1.00 68.00 191 ILE A O 1
ATOM 1539 N N . LYS A 1 192 ? 1.079 10.124 16.158 1.00 69.69 192 LYS A N 1
ATOM 1540 C CA . LYS A 1 192 ? 0.526 11.486 16.171 1.00 69.69 192 LYS A CA 1
ATOM 1541 C C . LYS A 1 192 ? 1.290 12.496 15.296 1.00 69.69 192 LYS A C 1
ATOM 1543 O O . LYS A 1 192 ? 0.612 13.228 14.571 1.00 69.69 192 LYS A O 1
ATOM 1548 N N . PRO A 1 193 ? 2.641 12.529 15.245 1.00 67.31 193 PRO A N 1
ATOM 1549 C CA . PRO A 1 193 ? 3.369 13.394 14.311 1.00 67.31 193 PRO A CA 1
ATOM 1550 C C . PRO A 1 193 ? 3.050 13.075 12.846 1.00 67.31 193 PRO A C 1
ATOM 1552 O O . PRO A 1 193 ? 2.871 13.978 12.029 1.00 67.31 193 PRO A O 1
ATOM 1555 N N . LEU A 1 194 ? 2.907 11.788 12.520 1.00 65.56 194 LEU A N 1
ATOM 1556 C CA . LEU A 1 194 ? 2.576 11.325 11.173 1.00 65.56 194 LEU A CA 1
ATOM 1557 C C . LEU A 1 194 ? 1.140 11.721 10.794 1.00 65.56 194 LEU A C 1
ATOM 1559 O O . LEU A 1 194 ? 0.883 12.1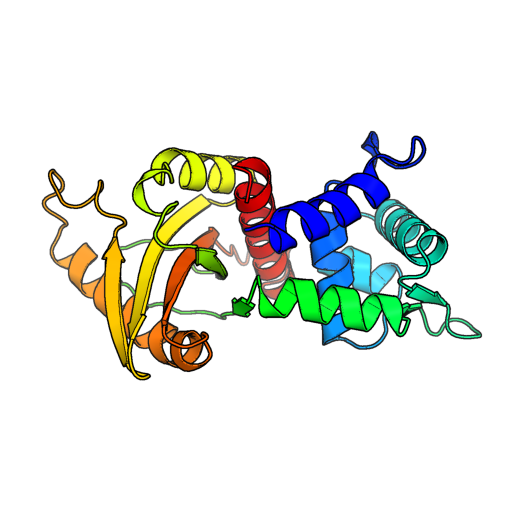52 9.665 1.00 65.56 194 LEU A O 1
ATOM 1563 N N . LEU A 1 195 ? 0.219 11.670 11.761 1.00 67.19 195 LEU A N 1
ATOM 1564 C CA . LEU A 1 195 ? -1.165 12.135 11.611 1.00 67.19 195 LEU A CA 1
ATOM 1565 C C . LEU A 1 195 ? -1.271 13.666 11.497 1.00 67.19 195 LEU A C 1
ATOM 1567 O O . LEU A 1 195 ? -2.228 14.196 10.925 1.00 67.19 195 LEU A O 1
ATOM 1571 N N . GLY A 1 196 ? -0.256 14.398 11.963 1.00 63.84 196 GLY A N 1
ATOM 1572 C CA . GLY A 1 196 ? -0.103 15.837 11.748 1.00 63.84 196 GLY A CA 1
ATOM 1573 C C . GLY A 1 196 ? -0.146 16.228 10.267 1.00 63.84 196 GLY A C 1
ATOM 1574 O O . GLY A 1 196 ? -0.613 17.318 9.941 1.00 63.84 196 GLY A O 1
ATOM 1575 N N . THR A 1 197 ? 0.210 15.310 9.364 1.00 65.38 197 THR A N 1
ATOM 1576 C CA . THR A 1 197 ? 0.148 15.527 7.912 1.00 65.38 197 THR A CA 1
ATOM 1577 C C . THR A 1 197 ? -1.250 15.343 7.313 1.00 65.38 197 THR A C 1
ATOM 1579 O O . THR A 1 197 ? -1.462 15.717 6.162 1.00 65.38 197 THR A O 1
ATOM 1582 N N . LEU A 1 198 ? -2.212 14.762 8.036 1.00 68.62 198 LEU A N 1
ATOM 1583 C CA . LEU A 1 198 ? -3.556 14.505 7.510 1.00 68.62 198 LEU A CA 1
ATOM 1584 C C . LEU A 1 198 ? -4.323 15.804 7.251 1.00 68.62 198 LEU A C 1
ATOM 1586 O O . LEU A 1 198 ? -4.138 16.801 7.954 1.00 68.62 198 LEU A O 1
ATOM 1590 N N . GLU A 1 199 ? -5.199 15.794 6.250 1.00 66.38 199 GLU A N 1
ATOM 1591 C CA . GLU A 1 199 ? -6.003 16.972 5.920 1.00 66.38 199 GLU A CA 1
ATOM 1592 C C . GLU A 1 199 ? -6.989 17.317 7.042 1.00 66.38 199 GLU A C 1
ATOM 1594 O O . GLU A 1 199 ? -7.522 16.447 7.739 1.00 66.38 199 GLU A O 1
ATOM 1599 N N . HIS A 1 200 ? -7.227 18.617 7.203 1.00 68.75 200 HIS A N 1
ATOM 1600 C CA . HIS A 1 200 ? -8.137 19.161 8.202 1.00 68.75 200 HIS A CA 1
ATOM 1601 C C . HIS A 1 200 ? -9.599 18.850 7.862 1.00 68.75 200 HIS A C 1
ATOM 1603 O O . HIS A 1 200 ? -9.979 18.776 6.696 1.00 68.75 200 HIS A O 1
ATOM 1609 N N . ASN A 1 201 ? -10.431 18.738 8.899 1.00 65.12 201 ASN A N 1
ATOM 1610 C CA . ASN A 1 201 ? -11.883 18.570 8.817 1.00 65.12 201 ASN A CA 1
ATOM 1611 C C . ASN A 1 201 ? -12.332 17.298 8.077 1.00 65.12 201 ASN A C 1
ATOM 1613 O O . ASN A 1 201 ? -13.451 17.240 7.564 1.00 65.12 201 ASN A O 1
ATOM 1617 N N . LYS A 1 202 ? -11.480 16.267 8.063 1.00 69.56 202 LYS A N 1
ATOM 1618 C CA . LYS A 1 202 ? -11.794 14.928 7.557 1.00 69.56 202 LYS A CA 1
ATOM 1619 C C . LYS A 1 202 ? -11.700 13.891 8.674 1.00 69.56 202 LYS A C 1
ATOM 1621 O O . LYS A 1 202 ? -10.884 14.025 9.590 1.00 69.56 202 LYS A O 1
ATOM 1626 N N . SER A 1 203 ? -12.549 12.875 8.572 1.00 73.31 203 SER A N 1
ATOM 1627 C CA . SER A 1 203 ? -12.426 11.641 9.343 1.00 73.31 203 SER A CA 1
ATOM 1628 C C . SER A 1 203 ? -11.460 10.707 8.610 1.00 73.31 203 SER A C 1
ATOM 1630 O O . SER A 1 203 ? -11.388 10.723 7.379 1.00 73.31 203 SER A O 1
ATOM 1632 N N . TRP A 1 204 ? -10.696 9.914 9.351 1.00 74.12 204 TRP A N 1
ATOM 1633 C CA . TRP A 1 204 ? -9.684 9.013 8.814 1.00 74.12 204 TRP A CA 1
ATOM 1634 C C . TRP A 1 204 ? -9.763 7.659 9.507 1.00 74.12 204 TRP A C 1
ATOM 1636 O O . TRP A 1 204 ? -9.826 7.585 10.733 1.00 74.12 204 TRP A O 1
ATOM 1646 N N . ILE A 1 205 ? -9.686 6.587 8.727 1.00 76.06 205 ILE A N 1
ATOM 1647 C CA . ILE A 1 205 ? -9.331 5.269 9.242 1.00 76.06 205 ILE A CA 1
ATOM 1648 C C . ILE A 1 205 ? -7.827 5.130 9.168 1.00 76.06 205 ILE A C 1
ATOM 1650 O O . ILE A 1 205 ? -7.216 5.417 8.140 1.00 76.06 205 ILE A O 1
ATOM 1654 N N . ILE A 1 206 ? -7.239 4.655 10.252 1.00 76.12 206 ILE A N 1
ATOM 1655 C CA . ILE A 1 206 ? -5.826 4.332 10.324 1.00 76.12 206 ILE A CA 1
ATOM 1656 C C . ILE A 1 206 ? -5.726 2.827 10.529 1.00 76.12 206 ILE A C 1
ATOM 1658 O O . ILE A 1 206 ? -6.213 2.284 11.516 1.00 76.12 206 ILE A O 1
ATOM 1662 N N . VAL A 1 207 ? -5.099 2.155 9.576 1.00 77.44 207 VAL A N 1
ATOM 1663 C CA . VAL A 1 207 ? -4.921 0.710 9.561 1.00 77.44 207 VAL A CA 1
ATOM 1664 C C . VAL A 1 207 ? -3.465 0.399 9.859 1.00 77.44 207 VAL A C 1
ATOM 1666 O O . VAL A 1 207 ? -2.583 0.746 9.072 1.00 77.44 207 VAL A O 1
ATOM 1669 N N . ALA A 1 208 ? -3.221 -0.271 10.979 1.00 78.31 208 ALA A N 1
ATOM 1670 C CA . ALA A 1 208 ? -1.913 -0.771 11.371 1.00 78.31 208 ALA A CA 1
ATOM 1671 C C . ALA A 1 208 ? -1.850 -2.287 11.148 1.00 78.31 208 ALA A C 1
ATOM 1673 O O . ALA A 1 208 ? -2.386 -3.046 11.950 1.00 78.31 208 ALA A O 1
ATOM 1674 N N . GLY A 1 209 ? -1.219 -2.739 10.065 1.00 76.94 209 GLY A N 1
ATOM 1675 C CA . GLY A 1 209 ? -0.943 -4.164 9.842 1.00 76.94 209 GLY A CA 1
ATOM 1676 C C . GLY A 1 209 ? 0.398 -4.568 10.444 1.00 76.94 209 GLY A C 1
ATOM 1677 O O . GLY A 1 209 ? 1.358 -3.798 10.353 1.00 76.94 209 GLY A O 1
ATOM 1678 N N . THR A 1 210 ? 0.472 -5.762 11.033 1.00 78.06 210 THR A N 1
ATOM 1679 C CA . THR A 1 210 ? 1.619 -6.196 11.846 1.00 78.06 210 THR A CA 1
ATOM 1680 C C . THR A 1 210 ? 2.177 -7.541 11.383 1.00 78.06 210 THR A C 1
ATOM 1682 O O . THR A 1 210 ? 1.446 -8.419 10.920 1.00 78.06 210 THR A O 1
ATOM 1685 N N . ASN A 1 211 ? 3.491 -7.719 11.502 1.00 76.31 211 ASN A N 1
ATOM 1686 C CA . ASN A 1 211 ? 4.184 -8.979 11.241 1.00 76.31 211 ASN A CA 1
ATOM 1687 C C . ASN A 1 211 ? 5.385 -9.154 12.175 1.00 76.31 211 ASN A C 1
ATOM 1689 O O . ASN A 1 211 ? 5.899 -8.194 12.747 1.00 76.31 211 ASN A O 1
ATOM 1693 N N . ASN A 1 212 ? 5.867 -10.395 12.269 1.00 68.62 212 ASN A N 1
ATOM 1694 C CA . ASN A 1 212 ? 7.041 -10.758 13.055 1.00 68.62 212 ASN A CA 1
ATOM 1695 C C . ASN A 1 212 ? 8.252 -10.963 12.145 1.00 68.62 212 ASN A C 1
ATOM 1697 O O . ASN A 1 212 ? 8.341 -11.945 11.404 1.00 68.62 212 ASN A O 1
ATOM 1701 N N . TYR A 1 213 ? 9.212 -10.052 12.248 1.00 61.28 213 TYR A N 1
ATOM 1702 C CA . TYR A 1 213 ? 10.574 -10.239 11.787 1.00 61.28 213 TYR A CA 1
ATOM 1703 C C . TYR A 1 213 ? 11.258 -11.319 12.608 1.00 61.28 213 TYR A C 1
ATOM 1705 O O . TYR A 1 213 ? 11.515 -11.145 13.802 1.00 61.28 213 TYR A O 1
ATOM 1713 N N . ASN A 1 214 ? 11.596 -12.416 11.941 1.00 61.94 214 ASN A N 1
ATOM 1714 C CA . ASN A 1 214 ? 12.483 -13.429 12.479 1.00 61.94 214 ASN A CA 1
ATOM 1715 C C . ASN A 1 214 ? 13.825 -13.312 11.750 1.00 61.94 214 ASN A C 1
ATOM 1717 O O . ASN A 1 214 ? 13.880 -13.540 10.543 1.00 61.94 214 ASN A O 1
ATOM 1721 N N . LYS A 1 215 ? 14.899 -12.983 12.485 1.00 53.34 215 LYS A N 1
ATOM 1722 C CA . LYS A 1 215 ? 16.270 -12.878 11.948 1.00 53.34 215 LYS A CA 1
ATOM 1723 C C . LYS A 1 215 ? 16.748 -14.165 11.261 1.00 53.34 215 LYS A C 1
ATOM 1725 O O . LYS A 1 215 ? 17.646 -14.092 10.434 1.00 53.34 215 LYS A O 1
ATOM 1730 N N . ASN A 1 216 ? 16.127 -15.308 11.561 1.00 52.09 216 ASN A N 1
ATOM 1731 C CA . ASN A 1 216 ? 16.450 -16.606 10.966 1.00 52.09 216 ASN A CA 1
ATOM 1732 C C . ASN A 1 216 ? 15.697 -16.882 9.649 1.00 52.09 216 ASN A C 1
ATOM 1734 O O . ASN A 1 216 ? 15.883 -17.940 9.053 1.00 52.09 216 ASN A O 1
ATOM 1738 N N . LYS A 1 217 ? 14.819 -15.976 9.186 1.00 58.56 217 LYS A N 1
ATOM 1739 C CA . LYS A 1 217 ? 14.154 -16.087 7.878 1.00 58.56 217 LYS A CA 1
ATOM 1740 C C . LYS A 1 217 ? 14.975 -15.395 6.789 1.00 58.56 217 LYS A C 1
ATOM 1742 O O . LYS A 1 217 ? 15.645 -14.401 7.029 1.00 58.56 217 LYS A O 1
ATOM 1747 N N . SER A 1 218 ? 14.843 -15.889 5.560 1.00 61.31 218 SER A N 1
ATOM 1748 C CA . SER A 1 218 ? 15.566 -15.435 4.361 1.00 61.31 218 SER A CA 1
ATOM 1749 C C . SER A 1 218 ? 15.238 -14.014 3.879 1.00 61.31 218 SER A C 1
ATOM 1751 O O . SER A 1 218 ? 15.787 -13.584 2.868 1.00 61.31 218 SER A O 1
ATOM 1753 N N . PHE A 1 219 ? 14.319 -13.303 4.537 1.00 67.00 219 PHE A N 1
ATOM 1754 C CA . PHE A 1 219 ? 13.903 -11.961 4.137 1.00 67.00 219 PHE A CA 1
ATOM 1755 C C . PHE A 1 219 ? 14.602 -10.913 4.988 1.00 67.00 219 PHE A C 1
ATOM 1757 O O . PHE A 1 219 ? 14.585 -10.979 6.216 1.00 67.00 219 PHE A O 1
ATOM 1764 N N . SER A 1 220 ? 15.157 -9.899 4.332 1.00 76.50 220 SER A N 1
ATOM 1765 C CA . SER A 1 220 ? 15.626 -8.700 5.011 1.00 76.50 220 SER A CA 1
ATOM 1766 C C . SER A 1 220 ? 14.468 -7.978 5.702 1.00 76.50 220 SER A C 1
ATOM 1768 O O . SER A 1 220 ? 13.298 -8.067 5.318 1.00 76.50 220 SER A O 1
ATOM 1770 N N . LYS A 1 221 ? 14.802 -7.180 6.712 1.00 71.50 221 LYS A N 1
ATOM 1771 C CA . LYS A 1 221 ? 13.848 -6.332 7.433 1.00 71.50 221 LYS A CA 1
ATOM 1772 C C . LYS A 1 221 ? 13.022 -5.433 6.497 1.00 71.50 221 LYS A C 1
ATOM 1774 O O . LYS A 1 221 ? 11.811 -5.310 6.663 1.00 71.50 221 LYS A O 1
ATOM 1779 N N . LYS A 1 222 ? 13.665 -4.851 5.478 1.00 74.94 222 LYS A N 1
ATOM 1780 C CA . LYS A 1 222 ? 13.013 -4.005 4.464 1.00 74.94 222 LYS A CA 1
ATOM 1781 C C . LYS A 1 222 ? 12.008 -4.792 3.620 1.00 74.94 222 LYS A C 1
ATOM 1783 O O . LYS A 1 222 ? 10.918 -4.297 3.350 1.00 74.94 222 LYS A O 1
ATOM 1788 N N . GLU A 1 223 ? 12.362 -6.012 3.227 1.00 75.06 223 GLU A N 1
ATOM 1789 C CA . GLU A 1 223 ? 11.459 -6.905 2.495 1.00 75.06 223 GLU A CA 1
ATOM 1790 C C . GLU A 1 223 ? 10.250 -7.276 3.356 1.00 75.06 223 GLU A C 1
ATOM 1792 O O . GLU A 1 223 ? 9.121 -7.206 2.880 1.00 75.06 223 GLU A O 1
ATOM 1797 N N . MET A 1 224 ? 10.446 -7.568 4.643 1.00 74.88 224 MET A N 1
ATOM 1798 C CA . MET A 1 224 ? 9.323 -7.848 5.537 1.00 74.88 224 MET A CA 1
ATOM 1799 C C . MET A 1 224 ? 8.400 -6.639 5.739 1.00 74.88 224 MET A C 1
ATOM 1801 O O . MET A 1 224 ? 7.187 -6.821 5.727 1.00 74.88 224 MET A O 1
ATOM 1805 N N . LEU A 1 225 ? 8.930 -5.414 5.840 1.00 75.44 225 LEU A N 1
ATOM 1806 C CA . LEU A 1 225 ? 8.104 -4.200 5.897 1.00 75.44 225 LEU A CA 1
ATOM 1807 C C . LEU A 1 225 ? 7.244 -4.035 4.638 1.00 75.44 225 LEU A C 1
ATOM 1809 O O . LEU A 1 225 ? 6.049 -3.755 4.732 1.00 75.44 225 LEU A O 1
ATOM 1813 N N . ASN A 1 226 ? 7.838 -4.242 3.462 1.00 75.06 226 ASN A N 1
ATOM 1814 C CA . ASN A 1 226 ? 7.107 -4.178 2.201 1.00 75.06 226 ASN A CA 1
ATOM 1815 C C . ASN A 1 226 ? 6.040 -5.277 2.098 1.00 75.06 226 ASN A C 1
ATOM 1817 O O . ASN A 1 226 ? 4.951 -5.006 1.600 1.00 75.06 226 ASN A O 1
ATOM 1821 N N . SER A 1 227 ? 6.329 -6.483 2.601 1.00 78.12 227 SER A N 1
ATOM 1822 C CA . SER A 1 227 ? 5.356 -7.579 2.688 1.00 78.12 227 SER A CA 1
ATOM 1823 C C . SER A 1 227 ? 4.144 -7.184 3.527 1.00 78.12 227 SER A C 1
ATOM 1825 O O . SER A 1 227 ? 3.005 -7.309 3.085 1.00 78.12 227 SER A O 1
ATOM 1827 N N . THR A 1 228 ? 4.389 -6.648 4.726 1.00 80.94 228 THR A N 1
ATOM 1828 C CA . THR A 1 228 ? 3.325 -6.205 5.632 1.00 80.94 228 THR A CA 1
ATOM 1829 C C . THR A 1 228 ? 2.502 -5.097 4.995 1.00 80.94 228 THR A C 1
ATOM 1831 O O . THR A 1 228 ? 1.280 -5.153 5.020 1.00 80.94 228 THR A O 1
ATOM 1834 N N . LEU A 1 229 ? 3.154 -4.124 4.355 1.00 79.56 229 LEU A N 1
ATOM 1835 C CA . LEU A 1 229 ? 2.460 -3.053 3.651 1.00 79.56 229 LEU A CA 1
ATOM 1836 C C . LEU A 1 229 ? 1.605 -3.582 2.486 1.00 79.56 229 LEU A C 1
ATOM 1838 O O . LEU A 1 229 ? 0.475 -3.125 2.315 1.00 79.56 229 LEU A O 1
ATOM 1842 N N . LEU A 1 230 ? 2.116 -4.542 1.706 1.00 78.00 230 LEU A N 1
ATOM 1843 C CA . LEU A 1 230 ? 1.370 -5.186 0.619 1.00 78.00 230 LEU A CA 1
ATOM 1844 C C . LEU A 1 230 ? 0.114 -5.872 1.150 1.00 78.00 230 LEU A C 1
ATOM 1846 O O . LEU A 1 230 ? -0.968 -5.643 0.613 1.00 78.00 230 LEU A O 1
ATOM 1850 N N . ALA A 1 231 ? 0.259 -6.670 2.207 1.00 81.19 231 ALA A N 1
ATOM 1851 C CA . ALA A 1 231 ? -0.845 -7.372 2.846 1.00 81.19 231 ALA A CA 1
ATOM 1852 C C . ALA A 1 231 ? -1.896 -6.390 3.388 1.00 81.19 231 ALA A C 1
ATOM 1854 O O . ALA A 1 231 ? -3.086 -6.549 3.122 1.00 81.19 231 ALA A O 1
ATOM 1855 N N . THR A 1 232 ? -1.462 -5.320 4.058 1.00 82.81 232 THR A N 1
ATOM 1856 C CA . THR A 1 232 ? -2.353 -4.276 4.582 1.00 82.81 232 THR A CA 1
ATOM 1857 C C . THR A 1 232 ? -3.148 -3.592 3.476 1.00 82.81 232 THR A C 1
ATOM 1859 O O . THR A 1 232 ? -4.373 -3.518 3.554 1.00 82.81 232 THR A O 1
ATOM 1862 N N . ILE A 1 233 ? -2.477 -3.130 2.416 1.00 79.62 233 ILE A N 1
ATOM 1863 C CA . ILE A 1 233 ? -3.145 -2.491 1.274 1.00 79.62 233 ILE A CA 1
ATOM 1864 C C . ILE A 1 233 ? -4.092 -3.480 0.592 1.00 79.62 233 ILE A C 1
ATOM 1866 O O . ILE A 1 233 ? -5.213 -3.118 0.249 1.00 79.62 233 ILE A O 1
ATOM 1870 N N . GLN A 1 234 ? -3.677 -4.734 0.415 1.00 81.31 234 GLN A N 1
ATOM 1871 C CA . GLN A 1 234 ? -4.524 -5.745 -0.204 1.00 81.31 234 GLN A CA 1
ATOM 1872 C C . GLN A 1 234 ? -5.800 -6.002 0.604 1.00 81.31 234 GLN A C 1
ATOM 1874 O O . GLN A 1 234 ? -6.874 -6.032 0.007 1.00 81.31 234 GLN A O 1
ATOM 1879 N N . GLY A 1 235 ? -5.702 -6.113 1.929 1.00 81.81 235 GLY A N 1
ATOM 1880 C CA . GLY A 1 235 ? -6.865 -6.298 2.797 1.00 81.81 235 GLY A CA 1
ATOM 1881 C C . GLY A 1 235 ? -7.832 -5.118 2.749 1.00 81.81 235 GLY A C 1
ATOM 1882 O O . GLY A 1 235 ? -9.038 -5.317 2.637 1.00 81.81 235 GLY A O 1
ATOM 1883 N N . ILE A 1 236 ? -7.303 -3.891 2.739 1.00 81.38 236 ILE A N 1
ATOM 1884 C CA . ILE A 1 236 ? -8.092 -2.658 2.578 1.00 81.38 236 ILE A CA 1
ATOM 1885 C C . ILE A 1 236 ? -8.887 -2.676 1.264 1.00 81.38 236 ILE A C 1
ATOM 1887 O O . ILE A 1 236 ? -10.087 -2.402 1.259 1.00 81.38 236 ILE A O 1
ATOM 1891 N N . LEU A 1 237 ? -8.237 -3.038 0.155 1.00 79.44 237 LEU A N 1
ATOM 1892 C CA . LEU A 1 237 ? -8.888 -3.094 -1.158 1.00 79.44 237 LEU A CA 1
ATOM 1893 C C . LEU A 1 237 ? -9.911 -4.231 -1.248 1.00 79.44 237 LEU A C 1
ATOM 1895 O O . LEU A 1 237 ? -10.956 -4.066 -1.867 1.00 79.44 237 LEU A O 1
ATOM 1899 N N . GLN A 1 238 ? -9.622 -5.389 -0.646 1.00 80.31 238 GLN A N 1
ATOM 1900 C CA . GLN A 1 238 ? -10.542 -6.532 -0.612 1.00 80.31 238 GLN A CA 1
ATOM 1901 C C . GLN A 1 238 ? -11.789 -6.248 0.223 1.00 80.31 238 GLN A C 1
ATOM 1903 O O . GLN A 1 238 ? -12.863 -6.739 -0.113 1.00 80.31 238 GLN A O 1
ATOM 1908 N N . TYR A 1 239 ? -11.655 -5.439 1.274 1.00 81.56 239 TYR A N 1
ATOM 1909 C CA . TYR A 1 239 ? -12.792 -4.941 2.039 1.00 81.56 239 TYR A CA 1
ATOM 1910 C C . TYR A 1 239 ? -13.692 -4.003 1.214 1.00 81.56 239 TYR A C 1
ATOM 1912 O O . TYR A 1 239 ? -14.893 -3.927 1.457 1.00 81.56 239 TYR A O 1
ATOM 1920 N N . GLY A 1 240 ? -13.132 -3.327 0.206 1.00 74.31 240 GLY A N 1
ATOM 1921 C CA . GLY A 1 240 ? -13.885 -2.482 -0.723 1.00 74.31 240 GLY A CA 1
ATOM 1922 C C . GLY A 1 240 ? -13.656 -0.982 -0.555 1.00 74.31 240 GLY A C 1
ATOM 1923 O O . GLY A 1 240 ? -14.497 -0.203 -1.005 1.00 74.31 240 GLY A O 1
ATOM 1924 N N . PHE A 1 241 ? -12.543 -0.577 0.071 1.00 69.50 241 PHE A N 1
ATOM 1925 C CA . PHE A 1 241 ? -12.072 0.809 0.003 1.00 69.50 241 PHE A CA 1
ATOM 1926 C C . PHE A 1 241 ? -11.463 1.105 -1.359 1.00 69.50 241 PHE A C 1
ATOM 1928 O O . PHE A 1 241 ? -10.427 0.503 -1.717 1.00 69.50 241 PHE A O 1
#

Foldseek 3Di:
DVLVCVLVVVLCVLQVPPVHVPLDDSLLLLQLLVCQLVVQFDALVVSCLLQVHDSVSSVVSQVSCVVVQQWDADPDPRGIHGDPVVNVSNCSVCLAWVWDADADDLPLPPPCQARAKTKIKGWDDPVCLVVDDVVQLFVLLVVLPFPGKFKWKWAAAPLDGPDTDRRPVPPPPDPDDPSRVSSVVSVCVVCRVVCSPRDHGTMMMMMMTGHHDDPPDPRDPSSVNSSRNSSSVRSNVVSPD

Sequence (241 aa):
MKSLFSNNSVILRIISAKKYKNVFSPAHILLSLYFFHTHLQGGRYSLSKFILVNESKARTIIDCLTNSNLLISSKGRAGSTLTNSGKQLCENIFNYYKVLKYDQNWNLGILSVGNINSLVTIPIDKNYEDKINVLELRDQIIKSGTIGATIFHSIKKHGKLESLTFYKKQEENLELDENYKLAFKSLLEEIKPLLGTLEHNKSWIIVAGTNNYNKNKSFSKKEMLNSTLLATIQGILQYGF

Secondary structure (DSSP, 8-state):
-HHHHHHHHHHHHHHHSTTTTTT--HHHHHHHHHHHHHHS-B-HHHHHHHHT--HHHHHHHHHHHHHTTSEEEPSSSS-EEE-HHHHHHHHHHHHHSEEEE--S----TT----SEEEEEEEEE-HHHHTT--HHHHHHHHHHTT-SEEEEEEEEEETTEEEEEEE-TTSSSS----HHHHHHHHHHHHHHHHHHTTSPTTEEEEEEEEEE---TTSSS-HHHHHHHHHHHHHHHHHHHT-

Radius of gyration: 18.42 Å; chains: 1; bounding box: 41×39×55 Å